Protein AF-A0ABC9B847-F1 (afdb_monomer)

Sequence (356 aa):
MDFSEAVQWWEEWQLRVLVLTSLFIQYFLFLTAALRKHRIPAWFRFLIWLAYIGSDAVAIYALAILYNRQKKQEQVPLLTPSRSTDLQMLWTQILLLHLGGQSGITAYNIEDNELWRRHVLTAVSQWTLDREGLLDSLGWSLGRPFDESVLLWHLATDFCFHSMAMDSPPAAQEAARRSREMSNYMVYLLFVNPEMLMPGARRSLFRAAYNELEGMTPNENKPPLGEKEIAQNIIRMVKDKEGPSVVVQAWEIAQELMNNPVLQGEDKGKMWRVIQGVWVEMLCFSAGRCRGYLHAKSLGKGGEYLSYVWLLLSYMGMETLAEKMQRTELQEGIHEGGIGTRNRWASGATSSDNIV

Mean predicted aligned error: 16.99 Å

Solvent-accessible surface area (backbone atoms only — not comparable to full-atom values): 20413 Å² total; per-residue (Å²): 134,55,74,69,57,54,51,55,53,42,70,71,43,48,62,60,53,35,52,51,50,34,51,48,40,49,51,52,54,52,52,55,54,72,51,63,90,53,93,77,56,71,72,59,52,52,51,52,51,52,42,56,62,46,40,55,55,40,33,53,52,41,50,52,53,50,54,56,51,51,61,62,48,74,78,58,92,66,101,64,90,52,75,66,56,60,53,49,51,50,50,51,54,52,40,53,48,59,77,70,56,65,76,75,56,58,64,60,65,49,63,72,41,54,68,59,42,51,60,55,49,54,61,55,56,37,42,51,34,47,77,64,72,37,35,91,82,49,40,71,57,67,72,45,63,65,65,57,26,53,53,31,52,35,51,14,49,51,52,46,59,58,68,52,64,92,84,55,55,71,70,32,54,52,37,44,51,54,34,51,52,53,37,52,50,54,50,45,24,40,68,78,40,20,60,56,40,27,78,82,46,60,50,63,55,60,52,52,52,47,54,53,52,58,73,62,51,81,68,87,91,54,77,90,70,52,71,54,56,51,50,51,52,45,48,67,70,34,74,88,52,85,63,93,46,64,69,37,48,10,46,52,52,25,50,45,56,75,64,36,66,88,43,64,57,94,52,81,38,46,44,36,53,46,53,35,41,43,49,51,32,50,48,55,47,21,28,48,53,24,50,69,67,56,41,54,55,30,52,78,72,78,52,46,74,54,42,54,51,33,51,51,38,53,73,72,65,47,72,38,62,70,57,48,52,58,51,52,54,54,51,51,54,50,59,67,66,63,78,74,84,84,85,93,82,86,86,88,82,81,88,82,83,88,83,135

Nearest PDB structures (foldseek):
  8s5r-assembly1_B  TM=1.837E-01  e=1.264E+00  Chlamydia
  8s5r-assembly2_A  TM=1.915E-01  e=4.751E+00  Chlamydia

Organism: NCBI:txid240449

Structure (mmCIF, N/CA/C/O backbone):
data_AF-A0ABC9B847-F1
#
_entry.id   AF-A0ABC9B847-F1
#
loop_
_atom_site.group_PDB
_atom_site.id
_atom_site.type_symbol
_atom_site.label_atom_id
_atom_site.label_alt_id
_atom_site.label_comp_id
_atom_site.label_asym_id
_atom_site.label_entity_id
_atom_site.label_seq_id
_atom_site.pdbx_PDB_ins_code
_atom_site.Cartn_x
_atom_site.Cartn_y
_atom_site.Cartn_z
_atom_site.occupancy
_atom_site.B_iso_or_equiv
_atom_site.auth_seq_id
_atom_site.auth_comp_id
_atom_site.auth_asym_id
_atom_site.auth_atom_id
_atom_site.pdbx_PDB_model_num
ATOM 1 N N . MET A 1 1 ? 42.013 -11.256 -42.960 1.00 57.06 1 MET A N 1
ATOM 2 C CA . MET A 1 1 ? 41.526 -10.040 -42.290 1.00 57.06 1 MET A CA 1
ATOM 3 C C . MET A 1 1 ? 42.462 -9.778 -41.148 1.00 57.06 1 MET A C 1
ATOM 5 O O . MET A 1 1 ? 42.579 -10.624 -40.266 1.00 57.06 1 MET A O 1
ATOM 9 N N . ASP A 1 2 ? 43.194 -8.682 -41.251 1.00 80.31 2 ASP A N 1
ATOM 10 C CA . ASP A 1 2 ? 44.093 -8.247 -40.192 1.00 80.31 2 ASP A CA 1
ATOM 11 C C . ASP A 1 2 ? 43.261 -7.678 -39.026 1.00 80.31 2 ASP A C 1
ATOM 13 O O . ASP A 1 2 ? 42.164 -7.155 -39.245 1.00 80.31 2 ASP A O 1
ATOM 17 N N . PHE A 1 3 ? 43.728 -7.784 -37.779 1.00 76.62 3 PHE A N 1
ATOM 18 C CA . PHE A 1 3 ? 42.947 -7.359 -36.597 1.00 76.62 3 PHE A CA 1
ATOM 19 C C . PHE A 1 3 ? 42.545 -5.873 -36.676 1.00 76.62 3 PHE A C 1
ATOM 21 O O . PHE A 1 3 ? 41.451 -5.489 -36.267 1.00 76.62 3 PHE A O 1
ATOM 28 N N . SER A 1 4 ? 43.403 -5.053 -37.288 1.00 79.12 4 SER A N 1
ATOM 29 C CA . SER A 1 4 ? 43.163 -3.628 -37.538 1.00 79.12 4 SER A CA 1
ATOM 30 C C . SER A 1 4 ? 41.979 -3.372 -38.485 1.00 79.12 4 SER A C 1
ATOM 32 O O . SER A 1 4 ? 41.154 -2.497 -38.225 1.00 79.12 4 SER A O 1
ATOM 34 N N . GLU A 1 5 ? 41.835 -4.178 -39.543 1.00 81.88 5 GLU A N 1
ATOM 35 C CA . GLU A 1 5 ? 40.726 -4.056 -40.501 1.00 81.88 5 GLU A CA 1
ATOM 36 C C . GLU A 1 5 ? 39.388 -4.430 -39.853 1.00 81.88 5 GLU A C 1
ATOM 38 O O . GLU A 1 5 ? 38.373 -3.778 -40.093 1.00 81.88 5 GLU A O 1
ATOM 43 N N . ALA A 1 6 ? 39.385 -5.450 -38.988 1.00 80.88 6 ALA A N 1
ATOM 44 C CA . ALA A 1 6 ? 38.188 -5.874 -38.266 1.00 80.88 6 ALA A CA 1
ATOM 45 C C . ALA A 1 6 ? 37.697 -4.804 -37.274 1.00 80.88 6 ALA A C 1
ATOM 47 O O . ALA A 1 6 ? 36.493 -4.575 -37.163 1.00 80.88 6 ALA A O 1
ATOM 48 N N . VAL A 1 7 ? 38.617 -4.120 -36.585 1.00 80.56 7 VAL A N 1
ATOM 49 C CA . VAL A 1 7 ? 38.285 -3.032 -35.648 1.00 80.56 7 VAL A CA 1
ATOM 50 C C . VAL A 1 7 ? 37.736 -1.809 -36.386 1.00 80.56 7 VAL A C 1
ATOM 52 O O . VAL A 1 7 ? 36.732 -1.243 -35.960 1.00 80.56 7 VAL A O 1
ATOM 55 N N . GLN A 1 8 ? 38.337 -1.424 -37.514 1.00 78.25 8 GLN A N 1
ATOM 56 C CA . GLN A 1 8 ? 37.840 -0.309 -38.331 1.00 78.25 8 GLN A CA 1
ATOM 57 C C . GLN A 1 8 ? 36.458 -0.606 -38.919 1.00 78.25 8 GLN A C 1
ATOM 59 O O . GLN A 1 8 ? 35.555 0.227 -38.845 1.00 78.25 8 GLN A O 1
ATOM 64 N N . TRP A 1 9 ? 36.265 -1.824 -39.425 1.00 83.12 9 TRP A N 1
ATOM 65 C CA . TRP A 1 9 ? 34.968 -2.278 -39.914 1.00 83.12 9 TRP A CA 1
ATOM 66 C C . TRP A 1 9 ? 33.901 -2.258 -38.811 1.00 83.12 9 TRP A C 1
ATOM 68 O O . TRP A 1 9 ? 32.781 -1.791 -39.029 1.00 83.12 9 TRP A O 1
ATOM 78 N N . TRP A 1 10 ? 34.251 -2.719 -37.607 1.00 78.81 10 TRP A N 1
ATOM 79 C CA . TRP A 1 10 ? 33.350 -2.689 -36.460 1.00 78.81 10 TRP A CA 1
ATOM 80 C C . TRP A 1 10 ? 32.953 -1.257 -36.086 1.00 78.81 10 TRP A C 1
ATOM 82 O O . TRP A 1 10 ? 31.764 -0.973 -35.959 1.00 78.81 10 TRP A O 1
ATOM 92 N N . GLU A 1 11 ? 33.907 -0.329 -35.999 1.00 76.19 11 GLU A N 1
ATOM 93 C CA . GLU A 1 11 ? 33.641 1.084 -35.693 1.00 76.19 11 GLU A CA 1
ATOM 94 C C . GLU A 1 11 ? 32.684 1.739 -36.704 1.00 76.19 11 GLU A C 1
ATOM 96 O O . GLU A 1 11 ? 31.815 2.532 -36.331 1.00 76.19 11 GLU A O 1
ATOM 101 N N . GLU A 1 12 ? 32.746 1.382 -37.985 1.00 76.75 12 GLU A N 1
ATOM 102 C CA . GLU A 1 12 ? 31.819 1.915 -38.989 1.00 76.75 12 GLU A CA 1
ATOM 103 C C . GLU A 1 12 ? 30.393 1.366 -38.831 1.00 76.75 12 GLU A C 1
ATOM 105 O O . GLU A 1 12 ? 29.410 2.120 -38.900 1.00 76.75 12 GLU A O 1
ATOM 110 N N . TRP A 1 13 ? 30.265 0.062 -38.577 1.00 81.31 13 TRP A N 1
ATOM 111 C CA . TRP A 1 13 ? 28.983 -0.647 -38.608 1.00 81.31 13 TRP A CA 1
ATOM 112 C C . TRP A 1 13 ? 28.272 -0.753 -37.260 1.00 81.31 13 TRP A C 1
ATOM 114 O O . TRP A 1 13 ? 27.048 -0.915 -37.242 1.00 81.31 13 TRP A O 1
ATOM 124 N N . GLN A 1 14 ? 28.984 -0.591 -36.144 1.00 83.19 14 GLN A N 1
ATOM 125 C CA . GLN A 1 14 ? 28.482 -0.799 -34.782 1.00 83.19 14 GLN A CA 1
ATOM 126 C C . GLN A 1 14 ? 27.154 -0.080 -34.514 1.00 83.19 14 GLN A C 1
ATOM 128 O O . GLN A 1 14 ? 26.219 -0.682 -33.989 1.00 83.19 14 GLN A O 1
ATOM 133 N N . LEU A 1 15 ? 27.018 1.185 -34.927 1.00 80.31 15 LEU A N 1
ATOM 134 C CA . LEU A 1 15 ? 25.780 1.944 -34.721 1.00 80.31 15 LEU A CA 1
ATOM 135 C C . LEU A 1 15 ? 24.595 1.345 -35.499 1.00 80.31 15 LEU A C 1
ATOM 137 O O . LEU A 1 15 ? 23.498 1.238 -34.961 1.00 80.31 15 LEU A O 1
ATOM 141 N N . ARG A 1 16 ? 24.802 0.928 -36.754 1.00 84.50 16 ARG A N 1
ATOM 142 C CA . ARG A 1 16 ? 23.734 0.347 -37.589 1.00 84.50 16 ARG A CA 1
ATOM 143 C C . ARG A 1 16 ? 23.294 -1.007 -37.049 1.00 84.50 16 ARG A C 1
ATOM 145 O O . ARG A 1 16 ? 22.099 -1.276 -36.988 1.00 84.50 16 ARG A O 1
ATOM 152 N N . VAL A 1 17 ? 24.257 -1.822 -36.622 1.00 85.50 17 VAL A N 1
ATOM 153 C CA . VAL A 1 17 ? 24.001 -3.122 -35.993 1.00 85.50 17 VAL A CA 1
ATOM 154 C C . VAL A 1 17 ? 23.190 -2.940 -34.712 1.00 85.50 17 VAL A C 1
ATOM 156 O O . VAL A 1 17 ? 22.182 -3.614 -34.540 1.00 85.50 17 VAL A O 1
ATOM 159 N N . LEU A 1 18 ? 23.558 -1.990 -33.849 1.00 84.00 18 LEU A N 1
ATOM 160 C CA . LEU A 1 18 ? 22.826 -1.727 -32.607 1.00 84.00 18 LEU A CA 1
ATOM 161 C C . LEU A 1 18 ? 21.384 -1.276 -32.851 1.00 84.00 18 LEU A C 1
ATOM 163 O O . LEU A 1 18 ? 20.476 -1.754 -32.173 1.00 84.00 18 LEU A O 1
ATOM 167 N N . VAL A 1 19 ? 21.148 -0.402 -33.832 1.00 84.69 19 VAL A N 1
ATOM 168 C CA . VAL A 1 19 ? 19.786 0.062 -34.126 1.00 84.69 19 VAL A CA 1
ATOM 169 C C . VAL A 1 19 ? 18.926 -1.043 -34.745 1.00 84.69 19 VAL A C 1
ATOM 171 O O . VAL A 1 19 ? 17.767 -1.198 -34.364 1.00 84.69 19 VAL A O 1
ATOM 174 N N . LEU A 1 20 ? 19.484 -1.855 -35.647 1.00 87.06 20 LEU A N 1
ATOM 175 C CA . LEU A 1 20 ? 18.774 -3.004 -36.218 1.00 87.06 20 LEU A CA 1
ATOM 176 C C . LEU A 1 20 ? 18.454 -4.062 -35.156 1.00 87.06 20 LEU A C 1
ATOM 178 O O . LEU A 1 20 ? 17.340 -4.581 -35.133 1.00 87.06 20 LEU A O 1
ATOM 182 N N . THR A 1 21 ? 19.390 -4.338 -34.245 1.00 86.06 21 THR A N 1
ATOM 183 C CA . THR A 1 21 ? 19.168 -5.235 -33.103 1.00 86.06 21 THR A CA 1
ATOM 184 C C . THR A 1 21 ? 18.078 -4.695 -32.179 1.00 86.06 21 THR A C 1
ATOM 186 O O . THR A 1 21 ? 17.208 -5.451 -31.758 1.00 86.06 21 THR A O 1
ATOM 189 N N . SER A 1 22 ? 18.066 -3.385 -31.920 1.00 84.69 22 SER A N 1
ATOM 190 C CA . SER A 1 22 ? 17.022 -2.722 -31.129 1.00 84.69 22 SER A CA 1
ATOM 191 C C . SER A 1 22 ? 15.631 -2.892 -31.761 1.00 84.69 22 SER A C 1
ATOM 193 O O . SER A 1 22 ? 14.698 -3.359 -31.106 1.00 84.69 22 SER A O 1
ATOM 195 N N . LEU A 1 23 ? 15.512 -2.632 -33.069 1.00 84.94 23 LEU A N 1
ATOM 196 C CA . LEU A 1 23 ? 14.270 -2.818 -33.830 1.00 84.94 23 LEU A CA 1
ATOM 197 C C . LEU A 1 23 ? 13.813 -4.283 -33.862 1.00 84.94 23 LEU A C 1
ATOM 199 O O . LEU A 1 23 ? 12.621 -4.568 -33.741 1.00 84.94 23 LEU A O 1
ATOM 203 N N . PHE A 1 24 ? 14.751 -5.220 -34.007 1.00 87.19 24 PHE A N 1
ATOM 204 C CA . PHE A 1 24 ? 14.458 -6.650 -33.987 1.00 87.19 24 PHE A CA 1
ATOM 205 C C . PHE A 1 24 ? 13.902 -7.092 -32.632 1.00 87.19 24 PHE A C 1
ATOM 207 O O . PHE A 1 24 ? 12.871 -7.762 -32.584 1.00 87.19 24 PHE A 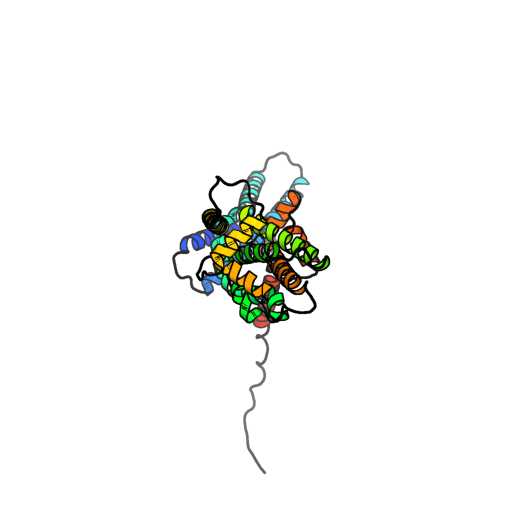O 1
ATOM 214 N N . ILE A 1 25 ? 14.544 -6.672 -31.537 1.00 83.44 25 ILE A N 1
ATOM 215 C CA . ILE A 1 25 ? 14.087 -6.948 -30.172 1.00 83.44 25 ILE A CA 1
ATOM 216 C C . ILE A 1 25 ? 12.665 -6.413 -29.974 1.00 83.44 25 ILE A C 1
ATOM 218 O O . ILE A 1 25 ? 11.807 -7.121 -29.451 1.00 83.44 25 ILE A O 1
ATOM 222 N N . GLN A 1 26 ? 12.374 -5.202 -30.447 1.00 80.19 26 GLN A N 1
ATOM 223 C CA . GLN A 1 26 ? 11.027 -4.646 -30.351 1.00 80.19 26 GLN A CA 1
ATOM 224 C C . GLN A 1 26 ? 9.984 -5.417 -31.145 1.00 80.19 26 GLN A C 1
ATOM 226 O O . GLN A 1 26 ? 8.901 -5.689 -30.631 1.00 80.19 26 GLN A O 1
ATOM 231 N N . TYR A 1 27 ? 10.291 -5.761 -32.393 1.00 82.56 27 TYR A N 1
ATOM 232 C CA . TYR A 1 27 ? 9.376 -6.524 -33.229 1.00 82.56 27 TYR A CA 1
ATOM 233 C C . TYR A 1 27 ? 9.112 -7.912 -32.633 1.00 82.56 27 TYR A C 1
ATOM 235 O O . TYR A 1 27 ? 7.967 -8.359 -32.582 1.00 82.56 27 TYR A O 1
ATOM 243 N N . PHE A 1 28 ? 10.157 -8.557 -32.108 1.00 83.44 28 PHE A N 1
ATOM 244 C CA . PHE A 1 28 ? 10.056 -9.819 -31.384 1.00 83.44 28 PHE A CA 1
ATOM 245 C C . PHE A 1 28 ? 9.138 -9.696 -30.160 1.00 83.44 28 PHE A C 1
ATOM 247 O O . PHE A 1 28 ? 8.213 -10.493 -30.012 1.00 83.44 28 PHE A O 1
ATOM 254 N N . LEU A 1 29 ? 9.327 -8.666 -29.329 1.00 76.88 29 LEU A N 1
ATOM 255 C CA . LEU A 1 29 ? 8.492 -8.406 -28.150 1.00 76.88 29 LEU A CA 1
ATOM 256 C C . LEU A 1 29 ? 7.038 -8.050 -28.514 1.00 76.88 29 LEU A C 1
ATOM 258 O O . LEU A 1 29 ? 6.105 -8.442 -27.815 1.00 76.88 29 LEU A O 1
ATOM 262 N N . PHE A 1 30 ? 6.818 -7.342 -29.622 1.00 77.00 30 PHE A N 1
ATOM 263 C CA . PHE A 1 30 ? 5.478 -7.035 -30.128 1.00 77.00 30 PHE A CA 1
ATOM 264 C C . PHE A 1 30 ? 4.754 -8.296 -30.624 1.00 77.00 30 PHE A C 1
ATOM 266 O O . PHE A 1 30 ? 3.581 -8.514 -30.310 1.00 77.00 30 PHE A O 1
ATOM 273 N N . LEU A 1 31 ? 5.457 -9.160 -31.358 1.00 76.25 31 LEU A N 1
ATOM 274 C CA . LEU A 1 31 ? 4.908 -10.412 -31.870 1.00 76.25 31 LEU A CA 1
ATOM 275 C C . LEU A 1 31 ? 4.580 -11.387 -30.731 1.00 76.25 31 LEU A C 1
ATOM 277 O O . LEU A 1 31 ? 3.511 -11.997 -30.732 1.00 76.25 31 LEU A O 1
ATOM 281 N N . THR A 1 32 ? 5.454 -11.510 -29.728 1.00 71.31 32 THR A N 1
ATOM 282 C CA . THR A 1 32 ? 5.197 -12.370 -28.563 1.00 71.31 32 THR A CA 1
ATOM 283 C C . THR A 1 32 ? 4.034 -11.853 -27.714 1.00 71.31 32 THR A C 1
ATOM 285 O O . THR A 1 32 ? 3.224 -12.656 -27.247 1.00 71.31 32 THR A O 1
ATOM 288 N N . ALA A 1 33 ? 3.861 -10.530 -27.607 1.00 65.50 33 ALA A N 1
ATOM 289 C CA . ALA A 1 33 ? 2.678 -9.928 -26.993 1.00 65.50 33 ALA A CA 1
ATOM 290 C C . ALA A 1 33 ? 1.380 -10.253 -27.764 1.00 65.50 33 ALA A C 1
ATOM 292 O O . ALA A 1 33 ? 0.352 -10.536 -27.144 1.00 65.50 33 ALA A O 1
ATOM 293 N N . ALA A 1 34 ? 1.414 -10.285 -29.102 1.00 67.06 34 ALA A N 1
ATOM 294 C CA . ALA A 1 34 ? 0.266 -10.672 -29.932 1.00 67.06 34 ALA A CA 1
ATOM 295 C C . ALA A 1 34 ? -0.072 -12.177 -29.836 1.00 67.06 34 ALA A C 1
ATOM 297 O O . ALA A 1 34 ? -1.237 -12.567 -29.943 1.00 67.06 34 ALA A O 1
ATOM 298 N N . LEU A 1 35 ? 0.924 -13.029 -29.574 1.00 66.56 35 LEU A N 1
ATOM 299 C CA . LEU A 1 35 ? 0.775 -14.486 -29.445 1.00 66.56 35 LEU A CA 1
ATOM 300 C C . LEU A 1 35 ? 0.325 -14.954 -28.042 1.00 66.56 35 LEU A C 1
ATOM 302 O O . LEU A 1 35 ? 0.164 -16.157 -27.822 1.00 66.56 35 LEU A O 1
ATOM 306 N N . ARG A 1 36 ? 0.025 -14.021 -27.122 1.00 61.72 36 ARG A N 1
ATOM 307 C CA . ARG A 1 36 ? -0.386 -14.236 -25.712 1.00 61.72 36 ARG A CA 1
ATOM 308 C C . ARG A 1 36 ? -1.469 -15.300 -25.481 1.00 61.72 36 ARG A C 1
ATOM 310 O O . ARG A 1 36 ? -1.562 -15.851 -24.391 1.00 61.72 36 ARG A O 1
ATOM 317 N N . LYS A 1 37 ? -2.311 -15.602 -26.473 1.00 54.88 37 LYS A N 1
ATOM 318 C CA . LYS A 1 37 ? -3.425 -16.558 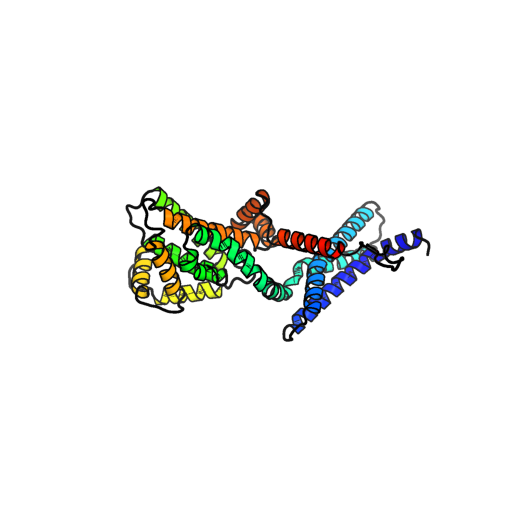-26.330 1.00 54.88 37 LYS A CA 1
ATOM 319 C C . LYS A 1 37 ? -2.988 -18.037 -26.314 1.00 54.88 37 LYS A C 1
ATOM 321 O O . LYS A 1 37 ? -3.836 -18.905 -26.137 1.00 54.88 37 LYS A O 1
ATOM 326 N N . HIS A 1 38 ? -1.698 -18.331 -26.502 1.00 60.12 38 HIS A N 1
ATOM 327 C CA . HIS A 1 38 ? -1.160 -19.694 -26.573 1.00 60.12 38 HIS A CA 1
ATOM 328 C C . HIS A 1 38 ? -0.276 -20.034 -25.363 1.00 60.12 38 HIS A C 1
ATOM 330 O O . HIS A 1 38 ? 0.408 -19.180 -24.806 1.00 60.12 38 HIS A O 1
ATOM 336 N N . ARG A 1 39 ? -0.263 -21.312 -24.960 1.00 56.00 39 ARG A N 1
ATOM 337 C CA . ARG A 1 39 ? 0.631 -21.845 -23.917 1.00 56.00 39 ARG A CA 1
ATOM 338 C C . ARG A 1 39 ? 2.087 -21.788 -24.397 1.00 56.00 39 ARG A C 1
ATOM 340 O O . ARG A 1 39 ? 2.497 -22.586 -25.232 1.00 56.00 39 ARG A O 1
ATOM 347 N N . ILE A 1 40 ? 2.862 -20.863 -23.840 1.00 64.56 40 ILE A N 1
ATOM 348 C CA . ILE A 1 40 ? 4.281 -20.671 -24.164 1.00 64.56 40 ILE A CA 1
ATOM 349 C C . ILE A 1 40 ? 5.159 -21.674 -23.375 1.00 64.56 40 ILE A C 1
ATOM 351 O O . ILE A 1 40 ? 4.935 -21.836 -22.171 1.00 64.56 40 ILE A O 1
ATOM 355 N N . PRO A 1 41 ? 6.153 -22.342 -23.996 1.00 70.06 41 PRO A N 1
ATOM 356 C CA . PRO A 1 41 ? 7.125 -23.194 -23.298 1.00 70.06 41 PRO A CA 1
ATOM 357 C C . PRO A 1 41 ? 8.164 -22.382 -22.497 1.00 70.06 41 PRO A C 1
ATOM 359 O O . PRO A 1 41 ? 8.479 -21.245 -22.837 1.00 70.06 41 PRO A O 1
ATOM 362 N N . ALA A 1 42 ? 8.724 -22.965 -21.430 1.00 59.03 42 ALA A N 1
ATOM 363 C CA . ALA A 1 42 ? 9.583 -22.259 -20.465 1.00 59.03 42 ALA A CA 1
ATOM 364 C C . ALA A 1 42 ? 10.842 -21.611 -21.080 1.00 59.03 42 ALA A C 1
ATOM 366 O O . ALA A 1 42 ? 11.143 -20.458 -20.786 1.00 59.03 42 ALA A O 1
ATOM 367 N N . TRP A 1 43 ? 11.528 -22.293 -22.002 1.00 68.50 43 TRP A N 1
ATOM 368 C CA . TRP A 1 43 ? 12.706 -21.740 -22.690 1.00 68.50 43 TRP A CA 1
ATOM 369 C C . TRP A 1 43 ? 12.371 -20.502 -23.541 1.00 68.50 43 TRP A C 1
ATOM 371 O O . TRP A 1 43 ? 13.181 -19.591 -23.677 1.00 68.50 43 TRP A O 1
ATOM 381 N N . PHE A 1 44 ? 11.153 -20.431 -24.083 1.00 72.31 44 PHE A N 1
ATOM 382 C CA . PHE A 1 44 ? 10.701 -19.284 -24.867 1.00 72.31 44 PHE A CA 1
ATOM 383 C C . PHE A 1 44 ? 10.359 -18.094 -23.967 1.00 72.31 44 PHE A C 1
ATOM 385 O O . PHE A 1 44 ? 10.592 -16.950 -24.350 1.00 72.31 44 PHE A O 1
ATOM 392 N N . ARG A 1 45 ? 9.889 -18.355 -22.736 1.00 64.50 45 ARG A N 1
ATOM 393 C CA . ARG A 1 45 ? 9.735 -17.307 -21.717 1.00 64.50 45 ARG A CA 1
ATOM 394 C C . ARG A 1 45 ? 11.069 -16.653 -21.375 1.00 64.50 45 ARG A C 1
ATOM 396 O O . ARG A 1 45 ? 11.147 -15.431 -21.334 1.00 64.50 45 ARG A O 1
ATOM 403 N N . PHE A 1 46 ? 12.108 -17.466 -21.197 1.00 68.75 46 PHE A N 1
ATOM 404 C CA . PHE A 1 46 ? 13.464 -16.991 -20.929 1.00 68.75 46 PHE A CA 1
ATOM 405 C C . PHE A 1 46 ? 13.999 -16.092 -22.057 1.00 68.75 46 PHE A C 1
ATOM 407 O O . PHE A 1 46 ? 14.570 -15.039 -21.792 1.00 68.75 46 PHE A O 1
ATOM 414 N N . LEU A 1 47 ? 13.740 -16.438 -23.324 1.00 74.50 47 LEU A N 1
ATOM 415 C CA . LEU A 1 47 ? 14.129 -15.596 -24.464 1.00 74.50 47 LEU A CA 1
ATOM 416 C C . LEU A 1 47 ? 13.378 -14.259 -24.518 1.00 74.50 47 LEU A C 1
ATOM 418 O O . LEU A 1 47 ? 13.981 -13.234 -24.829 1.00 74.50 47 LEU A O 1
ATOM 422 N N . ILE A 1 48 ? 12.078 -14.252 -24.205 1.00 71.06 48 ILE A N 1
ATOM 423 C CA . ILE A 1 48 ? 11.285 -13.015 -24.092 1.00 71.06 48 ILE A CA 1
ATOM 424 C C . ILE A 1 48 ? 11.844 -12.127 -22.981 1.00 71.06 48 ILE A C 1
ATOM 426 O O . ILE A 1 48 ? 12.019 -10.927 -23.183 1.00 71.06 48 ILE A O 1
ATOM 430 N N . TRP A 1 49 ? 12.156 -12.721 -21.833 1.00 69.31 49 TRP A N 1
ATOM 431 C CA . TRP A 1 49 ? 12.736 -12.034 -20.687 1.00 69.31 49 TRP A CA 1
ATOM 432 C C . TRP A 1 49 ? 14.105 -11.412 -21.011 1.00 69.31 49 TRP A C 1
ATOM 434 O O . TRP A 1 49 ? 14.313 -10.224 -20.765 1.00 69.31 49 TRP A O 1
ATOM 444 N N . LEU A 1 50 ? 14.997 -12.165 -21.663 1.00 72.50 50 LEU A N 1
ATOM 445 C CA . LEU A 1 50 ? 16.316 -11.680 -22.077 1.00 72.50 50 LEU A CA 1
ATOM 446 C C . LEU A 1 50 ? 16.210 -10.536 -23.097 1.00 72.50 50 LEU A C 1
ATOM 448 O O . LEU A 1 50 ? 16.903 -9.526 -22.983 1.00 72.50 50 LEU A O 1
ATOM 452 N N . ALA A 1 51 ? 15.313 -10.672 -24.077 1.00 77.56 51 ALA A N 1
ATOM 453 C CA . ALA A 1 51 ? 15.051 -9.630 -25.065 1.00 77.56 51 ALA A CA 1
ATOM 454 C C . ALA A 1 51 ? 14.474 -8.362 -24.414 1.00 77.56 51 ALA A C 1
ATOM 456 O O . ALA A 1 51 ? 14.829 -7.254 -24.807 1.00 77.56 51 ALA A O 1
ATOM 457 N N . TYR A 1 52 ? 13.623 -8.516 -23.398 1.00 70.00 52 TYR A N 1
ATOM 458 C CA . TYR A 1 52 ? 13.038 -7.405 -22.653 1.00 70.00 52 TYR A CA 1
ATOM 459 C C . TYR A 1 52 ? 14.080 -6.631 -21.837 1.00 70.00 52 TYR A C 1
ATOM 461 O O . TYR A 1 52 ? 14.124 -5.409 -21.915 1.00 70.00 52 TYR A O 1
ATOM 469 N N . ILE A 1 53 ? 14.953 -7.318 -21.096 1.00 68.31 53 ILE A N 1
ATOM 470 C CA . ILE A 1 53 ? 16.034 -6.656 -20.345 1.00 68.31 53 ILE A CA 1
ATOM 471 C C . ILE A 1 53 ? 17.034 -5.998 -21.300 1.00 68.31 53 ILE A C 1
ATOM 473 O O . ILE A 1 53 ? 17.493 -4.878 -21.069 1.00 68.31 53 ILE A O 1
ATOM 477 N N . GLY A 1 54 ? 17.351 -6.679 -22.402 1.00 71.25 54 GLY A N 1
ATOM 478 C CA . GLY A 1 54 ? 18.284 -6.183 -23.404 1.00 71.25 54 GLY A CA 1
ATOM 479 C C . GLY A 1 54 ? 17.768 -4.988 -24.208 1.00 71.25 54 GLY A C 1
ATOM 480 O O . GLY A 1 54 ? 18.589 -4.242 -24.740 1.00 71.25 54 GLY A O 1
ATOM 481 N N . SER A 1 55 ? 16.449 -4.767 -24.303 1.00 78.19 55 SER A N 1
ATOM 482 C CA . SER A 1 55 ? 15.894 -3.731 -25.188 1.00 78.19 55 SER A CA 1
ATOM 483 C C . SER A 1 55 ? 16.347 -2.330 -24.800 1.00 78.19 55 SER A C 1
ATOM 485 O O . SER A 1 55 ? 16.796 -1.558 -25.650 1.00 78.19 55 SER A O 1
ATOM 487 N N . ASP A 1 56 ? 16.276 -2.020 -23.509 1.00 71.25 56 ASP A N 1
ATOM 488 C CA . ASP A 1 56 ? 16.571 -0.682 -23.005 1.00 71.25 56 ASP A CA 1
ATOM 489 C C . ASP A 1 56 ? 18.082 -0.451 -22.984 1.00 71.25 56 ASP A C 1
ATOM 491 O O . ASP A 1 56 ? 18.557 0.604 -23.404 1.00 71.25 56 ASP A O 1
ATOM 495 N N . ALA A 1 57 ? 18.856 -1.471 -22.599 1.00 75.75 57 ALA A N 1
ATOM 496 C CA . ALA A 1 57 ? 20.314 -1.420 -22.601 1.00 75.75 57 ALA A CA 1
ATOM 497 C C . ALA A 1 57 ? 20.887 -1.190 -24.010 1.00 75.75 57 ALA A C 1
ATOM 499 O O . ALA A 1 57 ? 21.753 -0.332 -24.190 1.00 75.75 57 ALA A O 1
ATOM 500 N N . VAL A 1 58 ? 20.377 -1.900 -25.025 1.00 80.44 58 VAL A N 1
ATOM 501 C CA . VAL A 1 58 ? 20.809 -1.733 -26.423 1.00 80.44 58 VAL A CA 1
ATOM 502 C C . VAL A 1 58 ? 20.437 -0.343 -26.946 1.00 80.44 58 VAL A C 1
ATOM 504 O O . VAL A 1 58 ? 21.262 0.298 -27.601 1.00 80.44 58 VAL A O 1
ATOM 507 N N . ALA A 1 59 ? 19.242 0.163 -26.623 1.00 80.06 59 ALA A N 1
ATOM 508 C CA . ALA A 1 59 ? 18.811 1.495 -27.039 1.00 80.06 59 ALA A CA 1
ATOM 509 C C . ALA A 1 59 ? 19.623 2.621 -26.371 1.00 80.06 59 ALA A C 1
ATOM 511 O O . ALA A 1 59 ? 20.055 3.557 -27.049 1.00 80.06 59 ALA A O 1
ATOM 512 N N . ILE A 1 60 ? 19.892 2.510 -25.065 1.00 78.00 60 ILE A N 1
ATOM 513 C CA . ILE A 1 60 ? 20.717 3.463 -24.304 1.00 78.00 60 ILE A CA 1
ATOM 514 C C . ILE A 1 60 ? 22.158 3.455 -24.817 1.00 78.00 60 ILE A C 1
ATOM 516 O O . ILE A 1 60 ? 22.743 4.516 -25.041 1.00 78.00 60 ILE A O 1
ATOM 520 N N . TYR A 1 61 ? 22.729 2.274 -25.053 1.00 82.75 61 TYR A N 1
ATOM 521 C CA . TYR A 1 61 ? 24.089 2.146 -25.567 1.00 82.75 61 TYR A CA 1
ATOM 522 C C . TYR A 1 61 ? 24.220 2.722 -26.988 1.00 82.75 61 TYR A C 1
ATOM 524 O O . TYR A 1 61 ? 25.173 3.449 -27.281 1.00 82.75 61 TYR A O 1
ATOM 532 N N . ALA A 1 62 ? 23.227 2.485 -27.853 1.00 83.56 62 ALA A N 1
ATOM 533 C CA . ALA A 1 62 ? 23.164 3.084 -29.185 1.00 83.56 62 ALA A CA 1
ATOM 534 C C . ALA A 1 62 ? 23.087 4.621 -29.128 1.00 83.56 62 ALA A C 1
ATOM 536 O O . ALA A 1 62 ? 23.813 5.298 -29.860 1.00 83.56 62 ALA A O 1
ATOM 537 N N . LEU A 1 63 ? 22.269 5.178 -28.226 1.00 82.00 63 LEU A N 1
ATOM 538 C CA . LEU A 1 63 ? 22.183 6.625 -27.992 1.00 82.00 63 LEU A CA 1
ATOM 539 C C . LEU A 1 63 ? 23.498 7.207 -27.463 1.00 82.00 63 LEU A C 1
ATOM 541 O O . LEU A 1 63 ? 23.909 8.277 -27.909 1.00 82.00 63 LEU A O 1
ATOM 545 N N . ALA A 1 64 ? 24.188 6.506 -26.563 1.00 82.19 64 ALA A N 1
ATOM 546 C CA . ALA A 1 64 ? 25.473 6.948 -26.028 1.00 82.19 64 ALA A CA 1
ATOM 547 C C . ALA A 1 64 ? 26.549 7.048 -27.125 1.00 82.19 64 ALA A C 1
ATOM 549 O O . ALA A 1 64 ? 27.290 8.032 -27.188 1.00 82.19 64 ALA A O 1
ATOM 550 N N . ILE A 1 65 ? 26.605 6.071 -28.035 1.00 81.31 65 ILE A N 1
ATOM 551 C CA . ILE A 1 65 ? 27.517 6.098 -29.190 1.00 81.31 65 ILE A CA 1
ATOM 552 C C . ILE A 1 65 ? 27.148 7.228 -30.148 1.00 81.31 65 ILE A C 1
ATOM 554 O O . ILE A 1 65 ? 28.032 7.932 -30.638 1.00 81.31 65 ILE A O 1
ATOM 558 N N . LEU A 1 66 ? 25.855 7.420 -30.406 1.00 81.25 66 LEU A N 1
ATOM 559 C CA . LEU A 1 66 ? 25.361 8.478 -31.278 1.00 81.25 66 LEU A CA 1
ATOM 560 C C . LEU A 1 66 ? 25.717 9.869 -30.740 1.00 81.25 66 LEU A C 1
ATOM 562 O O . LEU A 1 66 ? 26.270 10.685 -31.474 1.00 81.25 66 LEU A O 1
ATOM 566 N N . TYR A 1 67 ? 25.496 10.097 -29.445 1.00 80.31 67 TYR A N 1
ATOM 567 C CA . TYR A 1 67 ? 25.869 11.331 -28.757 1.00 80.31 67 TYR A CA 1
ATOM 568 C C . TYR A 1 67 ? 27.379 11.595 -28.842 1.00 80.31 67 TYR A C 1
ATOM 570 O O . TYR A 1 67 ? 27.815 12.698 -29.172 1.00 80.31 67 TYR A O 1
ATOM 578 N N . ASN A 1 68 ? 28.199 10.562 -28.622 1.00 79.81 68 ASN A N 1
ATOM 579 C CA . ASN A 1 68 ? 29.653 10.689 -28.690 1.00 79.81 68 ASN A CA 1
ATOM 580 C C . ASN A 1 68 ? 30.151 10.975 -30.124 1.00 79.81 68 ASN A C 1
ATOM 582 O O . ASN A 1 68 ? 31.135 11.692 -30.315 1.00 79.81 68 ASN A O 1
ATOM 586 N N . ARG A 1 69 ? 29.453 10.463 -31.149 1.00 74.50 69 ARG A N 1
ATOM 587 C CA . ARG A 1 69 ? 29.731 10.768 -32.565 1.00 74.50 69 ARG A CA 1
ATOM 588 C C . ARG A 1 69 ? 29.327 12.194 -32.941 1.00 74.50 69 ARG A C 1
ATOM 590 O O . ARG A 1 69 ? 30.109 12.865 -33.609 1.00 74.50 69 ARG A O 1
ATOM 597 N N . GLN A 1 70 ? 28.180 12.682 -32.464 1.00 71.12 70 GLN A N 1
ATOM 598 C CA . GLN A 1 70 ? 27.758 14.072 -32.681 1.00 71.12 70 GLN A CA 1
ATOM 599 C C . GLN A 1 70 ? 28.736 15.070 -32.048 1.00 71.12 70 GLN A C 1
ATOM 601 O O . GLN A 1 70 ? 29.163 16.012 -32.713 1.00 71.12 70 GLN A O 1
ATOM 606 N N . LYS A 1 71 ? 29.199 14.803 -30.820 1.00 70.00 71 LYS A N 1
ATOM 607 C CA . LYS A 1 71 ? 30.191 15.644 -30.128 1.00 70.00 71 LYS A CA 1
ATOM 608 C C . LYS A 1 71 ? 31.527 15.750 -30.877 1.00 70.00 71 LYS A C 1
ATOM 610 O O . LYS A 1 71 ? 32.152 16.807 -30.872 1.00 70.00 71 LYS A O 1
ATOM 615 N N . LYS A 1 72 ? 31.977 14.672 -31.533 1.00 66.81 72 LYS A N 1
ATOM 616 C CA . LYS A 1 72 ? 33.183 14.696 -32.384 1.00 66.81 72 LYS A CA 1
ATOM 617 C C . LYS A 1 72 ? 32.977 15.500 -33.674 1.00 66.81 72 LYS A C 1
ATOM 619 O O . LYS A 1 72 ? 33.935 16.068 -34.186 1.00 66.81 72 LYS A O 1
ATOM 624 N N . GLN A 1 73 ? 31.751 15.554 -34.193 1.00 61.22 73 GLN A N 1
ATOM 625 C CA . GLN A 1 73 ? 31.424 16.233 -35.447 1.00 61.22 73 GLN A CA 1
ATOM 626 C C . GLN A 1 73 ? 31.238 17.752 -35.271 1.00 61.22 73 GLN A C 1
ATOM 628 O O . GLN A 1 73 ? 31.600 18.509 -36.166 1.00 61.22 73 GLN A O 1
ATOM 633 N N . GLU A 1 74 ? 30.781 18.215 -34.102 1.00 60.16 74 GLU A N 1
ATOM 634 C CA . GLU A 1 74 ? 30.697 19.651 -33.761 1.00 60.16 74 GLU A CA 1
ATOM 635 C C . GLU A 1 74 ? 32.063 20.367 -33.726 1.00 60.16 74 GLU A C 1
ATOM 637 O O . GLU A 1 74 ? 32.120 21.588 -33.849 1.00 60.16 74 GLU A O 1
ATOM 642 N N . GLN A 1 75 ? 33.176 19.634 -33.605 1.00 57.22 75 GLN A N 1
ATOM 643 C CA . GLN A 1 75 ? 34.529 20.210 -33.585 1.00 57.22 75 GLN A CA 1
ATOM 644 C C . GLN A 1 75 ? 35.106 20.510 -34.983 1.00 57.22 75 GLN A C 1
ATOM 646 O O . GLN A 1 75 ? 36.161 21.136 -35.072 1.00 57.22 75 GLN A O 1
ATOM 651 N N . VAL A 1 76 ? 34.430 20.119 -36.075 1.00 59.47 76 VAL A N 1
ATOM 652 C CA . VAL A 1 76 ? 34.881 20.365 -37.459 1.00 59.47 76 VAL A CA 1
ATOM 653 C C . VAL A 1 76 ? 33.784 21.094 -38.251 1.00 59.47 76 VAL A C 1
ATOM 655 O O . VAL A 1 76 ? 32.851 20.454 -38.737 1.00 59.47 76 VAL A O 1
ATOM 658 N N . PRO A 1 77 ? 33.862 22.428 -38.422 1.00 55.03 77 PRO A N 1
ATOM 659 C CA . PRO A 1 77 ? 32.863 23.166 -39.181 1.00 55.03 77 PRO A CA 1
ATOM 660 C C . PRO A 1 77 ? 33.195 23.118 -40.677 1.00 55.03 77 PRO A C 1
ATOM 662 O O . PRO A 1 77 ? 34.086 23.824 -41.144 1.00 55.03 77 PRO A O 1
ATOM 665 N N . LEU A 1 78 ? 32.458 22.321 -41.455 1.00 46.44 78 LEU A N 1
ATOM 666 C CA . LEU A 1 78 ? 32.426 22.469 -42.911 1.00 46.44 78 LEU A CA 1
ATOM 667 C C . LEU A 1 78 ? 30.989 22.565 -43.419 1.00 46.44 78 LEU A C 1
ATOM 669 O O . LEU A 1 78 ? 30.116 21.769 -43.080 1.00 46.44 78 LEU A O 1
ATOM 673 N N . LEU A 1 79 ? 30.775 23.594 -44.238 1.00 51.06 79 LEU A N 1
ATOM 674 C CA . LEU A 1 79 ? 29.513 23.985 -44.846 1.00 51.06 79 LEU A CA 1
ATOM 675 C C . LEU A 1 79 ? 29.034 22.919 -45.841 1.00 51.06 79 LEU A C 1
ATOM 677 O O . LEU A 1 79 ? 29.317 23.020 -47.023 1.00 51.06 79 LEU A O 1
ATOM 681 N N . THR A 1 80 ? 28.324 21.895 -45.377 1.00 50.59 80 THR A N 1
ATOM 682 C CA . THR A 1 80 ? 27.267 21.192 -46.129 1.00 50.59 80 THR A CA 1
ATOM 683 C C . THR A 1 80 ? 26.456 20.329 -45.153 1.00 50.59 80 THR A C 1
ATOM 685 O O . THR A 1 80 ? 27.047 19.620 -44.337 1.00 50.59 80 THR A O 1
ATOM 688 N N . PRO A 1 81 ? 25.110 20.345 -45.201 1.00 52.66 81 PRO A N 1
ATOM 689 C CA . PRO A 1 81 ? 24.313 19.386 -44.449 1.00 52.66 81 PRO A CA 1
ATOM 690 C C . PRO A 1 81 ? 24.537 18.004 -45.072 1.00 52.66 81 PRO A C 1
ATOM 692 O O . PRO A 1 81 ? 24.033 17.685 -46.148 1.00 52.66 81 PRO A O 1
ATOM 695 N N . SER A 1 82 ? 25.379 17.198 -44.429 1.00 57.19 82 SER A N 1
ATOM 696 C CA . SER A 1 82 ? 25.626 15.825 -44.853 1.00 57.19 82 SER A CA 1
ATOM 697 C C . SER A 1 82 ? 24.368 14.987 -44.626 1.00 57.19 82 SER A C 1
ATOM 699 O O . SER A 1 82 ? 23.834 14.940 -43.519 1.00 57.19 82 SER A O 1
ATOM 701 N N . ARG A 1 83 ? 23.960 14.228 -45.647 1.00 55.53 83 ARG A N 1
ATOM 702 C CA . ARG A 1 83 ? 22.905 13.195 -45.602 1.00 55.53 83 ARG A CA 1
ATOM 703 C C . ARG A 1 83 ? 23.066 12.202 -44.433 1.00 55.53 83 ARG A C 1
ATOM 705 O O . ARG A 1 83 ? 22.110 11.539 -44.042 1.00 55.53 83 ARG A O 1
ATOM 712 N N . SER A 1 84 ? 24.273 12.082 -43.868 1.00 61.16 84 SER A N 1
ATOM 713 C CA . SER A 1 84 ? 24.548 11.276 -42.673 1.00 61.16 84 SER A CA 1
ATOM 714 C C . SER A 1 84 ? 23.902 11.827 -41.399 1.00 61.16 84 SER A C 1
ATOM 716 O O . SER A 1 84 ? 23.559 11.043 -40.518 1.00 61.16 84 SER A O 1
ATOM 718 N N . THR A 1 85 ? 23.742 13.146 -41.288 1.00 63.66 85 THR A N 1
ATOM 719 C CA . THR A 1 85 ? 23.206 13.814 -40.095 1.00 63.66 85 THR A CA 1
ATOM 720 C C . THR A 1 85 ? 21.690 13.624 -39.996 1.00 63.66 85 THR A C 1
ATOM 722 O O . THR A 1 85 ? 21.187 13.317 -38.919 1.00 63.66 85 THR A O 1
ATOM 725 N N . ASP A 1 86 ? 20.977 13.668 -41.126 1.00 67.19 86 ASP A N 1
ATOM 726 C CA . ASP A 1 86 ? 19.530 13.400 -41.184 1.00 67.19 86 ASP A CA 1
ATOM 727 C C . ASP A 1 86 ? 19.203 11.954 -40.778 1.00 67.19 86 ASP A C 1
ATOM 729 O O . ASP A 1 86 ? 18.287 11.700 -39.997 1.00 67.19 86 ASP A O 1
ATOM 733 N N . LEU A 1 87 ? 20.007 10.993 -41.252 1.00 70.50 87 LEU A N 1
ATOM 734 C CA . LEU A 1 87 ? 19.915 9.587 -40.846 1.00 70.50 87 LEU A CA 1
ATOM 735 C C . LEU A 1 87 ? 20.145 9.419 -39.340 1.00 70.50 87 LEU A C 1
ATOM 737 O O . LEU A 1 87 ? 19.412 8.681 -38.693 1.00 70.50 87 LEU A O 1
ATOM 741 N N . GLN A 1 88 ? 21.131 10.113 -38.770 1.00 75.56 88 GLN A N 1
ATOM 742 C CA . GLN A 1 88 ? 21.398 10.078 -37.331 1.00 75.56 88 GLN A CA 1
ATOM 743 C C . GLN A 1 88 ? 20.232 10.635 -36.509 1.00 75.56 88 GLN A C 1
ATOM 745 O O . GLN A 1 88 ? 19.850 9.998 -35.535 1.00 75.56 88 GLN A O 1
ATOM 750 N N . MET A 1 89 ? 19.623 11.752 -36.922 1.00 75.25 89 MET A N 1
ATOM 751 C CA . MET A 1 89 ? 18.437 12.304 -36.252 1.00 75.25 89 MET A CA 1
ATOM 752 C C . MET A 1 89 ? 17.247 11.336 -36.297 1.00 75.25 89 MET A C 1
ATOM 754 O O . MET A 1 89 ? 16.555 11.163 -35.296 1.00 75.25 89 MET A O 1
ATOM 758 N N . LEU A 1 90 ? 17.038 10.650 -37.426 1.00 79.81 90 LEU A N 1
ATOM 759 C CA . LEU A 1 90 ? 16.015 9.605 -37.535 1.00 79.81 90 LEU A CA 1
ATOM 760 C C . LEU A 1 90 ? 16.287 8.441 -36.575 1.00 79.81 90 LEU A C 1
ATOM 762 O O . LEU A 1 90 ? 15.369 7.984 -35.896 1.00 79.81 90 LEU A O 1
ATOM 766 N N . TRP A 1 91 ? 17.541 7.995 -36.462 1.00 81.62 91 TRP A N 1
ATOM 767 C CA . TRP A 1 91 ? 17.915 6.961 -35.498 1.00 81.62 91 TRP A CA 1
ATOM 768 C C . TRP A 1 91 ? 17.716 7.418 -34.050 1.00 81.62 91 TRP A C 1
ATOM 770 O O . TRP A 1 91 ? 17.193 6.639 -33.258 1.00 81.62 91 TRP A O 1
ATOM 780 N N . THR A 1 92 ? 18.039 8.670 -33.706 1.00 79.56 92 THR A N 1
ATOM 781 C CA . THR A 1 92 ? 17.757 9.236 -32.374 1.00 79.56 92 THR A CA 1
ATOM 782 C C . THR A 1 92 ? 16.269 9.168 -32.051 1.00 79.56 92 THR A C 1
ATOM 784 O O . THR A 1 92 ? 15.897 8.673 -30.991 1.00 79.56 92 THR A O 1
ATOM 787 N N . GLN A 1 93 ? 15.409 9.618 -32.970 1.00 77.94 93 GLN A N 1
ATOM 788 C CA . GLN A 1 93 ? 13.959 9.632 -32.771 1.00 77.94 93 GLN A CA 1
ATOM 789 C C . GLN A 1 93 ? 13.398 8.216 -32.620 1.00 77.94 93 GLN A C 1
ATOM 791 O O . GLN A 1 93 ? 12.557 7.981 -31.754 1.00 77.94 93 GLN A O 1
ATOM 796 N N . ILE A 1 94 ? 13.889 7.265 -33.421 1.00 78.38 94 ILE A N 1
ATOM 797 C CA . ILE A 1 94 ? 13.516 5.851 -33.323 1.00 78.38 94 ILE A CA 1
ATOM 798 C C . ILE A 1 94 ? 13.934 5.298 -31.955 1.00 78.38 94 ILE A C 1
ATOM 800 O O . ILE A 1 94 ? 13.087 4.772 -31.240 1.00 78.38 94 ILE A O 1
ATOM 804 N N . LEU A 1 95 ? 15.191 5.475 -31.540 1.00 78.44 95 LEU A N 1
ATOM 805 C CA . LEU A 1 95 ? 15.702 4.992 -30.251 1.00 78.44 95 LEU A CA 1
ATOM 806 C C . LEU A 1 95 ? 14.998 5.645 -29.047 1.00 78.44 95 LEU A C 1
ATOM 808 O O . LEU A 1 95 ? 14.711 4.972 -28.060 1.00 78.44 95 LEU A O 1
ATOM 812 N N . LEU A 1 96 ? 14.652 6.932 -29.128 1.00 74.19 96 LEU A N 1
ATOM 813 C CA . LEU A 1 96 ? 13.864 7.625 -28.102 1.00 74.19 96 LEU A CA 1
ATOM 814 C C . LEU A 1 96 ? 12.429 7.097 -28.025 1.00 74.19 96 LEU A C 1
ATOM 816 O O . LEU A 1 96 ? 11.897 6.908 -26.932 1.00 74.19 96 LEU A O 1
ATOM 820 N N . LEU A 1 97 ? 11.814 6.803 -29.173 1.00 73.12 97 LEU A N 1
ATOM 821 C CA . LEU A 1 97 ? 10.513 6.141 -29.216 1.00 73.12 97 LEU A CA 1
ATOM 822 C C . LEU A 1 97 ? 10.591 4.731 -28.608 1.00 73.12 97 LEU A C 1
ATOM 824 O O . LEU A 1 97 ? 9.639 4.300 -27.959 1.00 73.12 97 LEU A O 1
ATOM 828 N N . HIS A 1 98 ? 11.730 4.038 -28.748 1.00 68.81 98 HIS A N 1
ATOM 829 C CA . HIS A 1 98 ? 11.946 2.731 -28.125 1.00 68.81 98 HIS A CA 1
ATOM 830 C C . HIS A 1 98 ? 11.947 2.806 -26.596 1.00 68.81 98 HIS A C 1
ATOM 832 O O . HIS A 1 98 ? 11.264 2.013 -25.952 1.00 68.81 98 HIS A O 1
ATOM 838 N N . LEU A 1 99 ? 12.633 3.804 -26.039 1.00 65.50 99 LEU A N 1
ATOM 839 C CA . LEU A 1 99 ? 12.676 4.085 -24.600 1.00 65.50 99 LEU A CA 1
ATOM 840 C C . LEU A 1 99 ? 11.325 4.543 -24.021 1.00 65.50 99 LEU A C 1
ATOM 842 O O . LEU A 1 99 ? 11.079 4.384 -22.828 1.00 65.50 99 LEU A O 1
ATOM 846 N N . GLY A 1 100 ? 10.439 5.108 -24.849 1.00 61.19 100 GLY A N 1
ATOM 847 C CA . GLY A 1 100 ? 9.118 5.590 -24.429 1.00 61.19 100 GLY A CA 1
ATOM 848 C C . GLY A 1 100 ? 7.938 4.636 -24.681 1.00 61.19 100 GLY A C 1
ATOM 849 O O . GLY A 1 100 ? 6.844 4.904 -24.188 1.00 61.19 100 GLY A O 1
ATOM 850 N N . GLY A 1 101 ? 8.118 3.556 -25.456 1.00 58.34 101 GLY A N 1
ATOM 851 C CA . GLY A 1 101 ? 7.021 2.853 -26.146 1.00 58.34 101 GLY A CA 1
ATOM 852 C C . GLY A 1 101 ? 6.567 1.486 -25.606 1.00 58.34 101 GLY A C 1
ATOM 853 O O . GLY A 1 101 ? 5.678 0.875 -26.197 1.00 58.34 101 GLY A O 1
ATOM 854 N N . GLN A 1 102 ? 7.118 0.963 -24.506 1.00 54.72 102 GLN A N 1
ATOM 855 C CA . GLN A 1 102 ? 6.845 -0.414 -24.032 1.00 54.72 102 GLN A CA 1
ATOM 856 C C . GLN A 1 102 ? 5.470 -0.646 -23.348 1.00 54.72 102 GLN A C 1
ATOM 858 O O . GLN A 1 102 ? 5.315 -1.521 -22.490 1.00 54.72 102 GLN A O 1
ATOM 863 N N . SER A 1 103 ? 4.418 0.091 -23.708 1.00 48.66 103 SER A N 1
ATOM 864 C CA . SER A 1 103 ? 3.100 -0.020 -23.055 1.00 48.66 103 SER A CA 1
ATOM 865 C C . SER A 1 103 ? 2.457 -1.415 -23.195 1.00 48.66 103 SER A C 1
ATOM 867 O O . SER A 1 103 ? 1.712 -1.832 -22.309 1.00 48.66 103 SER A O 1
ATOM 869 N N . GLY A 1 104 ? 2.784 -2.168 -24.255 1.00 48.53 104 GLY A N 1
ATOM 870 C CA . GLY A 1 104 ? 2.214 -3.497 -24.541 1.00 48.53 104 GLY A CA 1
ATOM 871 C C . GLY A 1 104 ? 2.806 -4.678 -23.753 1.00 48.53 104 GLY A C 1
ATOM 872 O O . GLY A 1 104 ? 2.164 -5.720 -23.656 1.00 48.53 104 GLY A O 1
ATOM 873 N N . ILE A 1 105 ? 3.995 -4.531 -23.155 1.00 50.44 105 ILE A N 1
ATOM 874 C CA . ILE A 1 105 ? 4.725 -5.627 -22.470 1.00 50.44 105 ILE A CA 1
ATOM 875 C C . ILE A 1 105 ? 4.418 -5.668 -20.960 1.00 50.44 105 ILE A C 1
ATOM 877 O O . ILE A 1 105 ? 4.787 -6.596 -20.238 1.00 50.44 105 ILE A O 1
ATOM 881 N N . THR A 1 106 ? 3.645 -4.697 -20.473 1.00 47.94 106 THR A N 1
ATOM 882 C CA . THR A 1 106 ? 3.165 -4.626 -19.085 1.00 47.94 106 THR A CA 1
ATOM 883 C C . THR A 1 106 ? 2.450 -5.897 -18.612 1.00 47.94 106 THR A C 1
ATOM 885 O O . THR A 1 106 ? 2.526 -6.202 -17.428 1.00 47.94 106 THR A O 1
ATOM 888 N N . ALA A 1 107 ? 1.837 -6.677 -19.511 1.00 40.44 107 ALA A N 1
ATOM 889 C CA . ALA A 1 107 ? 1.145 -7.924 -19.176 1.00 40.44 107 ALA A CA 1
ATOM 890 C C . ALA A 1 107 ? 2.077 -9.107 -18.845 1.00 40.44 107 ALA A C 1
ATOM 892 O O . ALA A 1 107 ? 1.720 -9.942 -18.020 1.00 40.44 107 ALA A O 1
ATOM 893 N N . TYR A 1 108 ? 3.274 -9.177 -19.434 1.00 39.84 108 TYR A N 1
ATOM 894 C CA . TYR A 1 108 ? 4.209 -10.286 -19.189 1.00 39.84 108 TYR A CA 1
ATOM 895 C C . TYR A 1 108 ? 4.902 -10.146 -17.820 1.00 39.84 108 TYR A C 1
ATOM 897 O O . TYR A 1 108 ? 5.076 -11.108 -17.078 1.00 39.84 108 TYR A O 1
ATOM 905 N N . ASN A 1 109 ? 5.162 -8.897 -17.421 1.00 45.28 109 ASN A N 1
ATOM 906 C CA . ASN A 1 109 ? 5.626 -8.503 -16.086 1.00 45.28 109 ASN A CA 1
ATOM 907 C C . ASN A 1 109 ? 4.512 -8.573 -15.011 1.00 45.28 109 ASN A C 1
ATOM 909 O O . ASN A 1 109 ? 4.740 -8.248 -13.847 1.00 45.28 109 ASN A O 1
ATOM 913 N N . ILE A 1 110 ? 3.279 -8.944 -15.369 1.00 46.09 110 ILE A N 1
ATOM 914 C CA . ILE A 1 110 ? 2.238 -9.268 -14.384 1.00 46.09 110 ILE A CA 1
ATOM 915 C C . ILE A 1 110 ? 2.348 -10.749 -14.007 1.00 46.09 110 ILE A C 1
ATOM 917 O O . ILE A 1 110 ? 2.396 -11.050 -12.820 1.00 46.09 110 ILE A O 1
ATOM 921 N N . GLU A 1 111 ? 2.506 -11.642 -14.988 1.00 39.47 111 GLU A N 1
ATOM 922 C CA . GLU A 1 111 ? 2.441 -13.099 -14.796 1.00 39.47 111 GLU A CA 1
ATOM 923 C C . GLU A 1 111 ? 3.719 -13.696 -14.167 1.00 39.47 111 GLU A C 1
ATOM 925 O O . GLU A 1 111 ? 3.625 -14.423 -13.180 1.00 39.47 111 GLU A O 1
ATOM 930 N N . ASP A 1 112 ? 4.919 -13.305 -14.621 1.00 39.81 112 ASP A N 1
ATOM 931 C CA . ASP A 1 112 ? 6.190 -13.760 -14.006 1.00 39.81 112 ASP A CA 1
ATOM 932 C C . ASP A 1 112 ? 6.441 -13.122 -12.633 1.00 39.81 112 ASP A C 1
ATOM 934 O O . ASP A 1 112 ? 7.195 -13.623 -11.801 1.00 39.81 112 ASP A O 1
ATOM 938 N N . ASN A 1 113 ? 5.778 -12.003 -12.369 1.00 44.31 113 ASN A N 1
ATOM 939 C CA . ASN A 1 113 ? 5.923 -11.271 -11.128 1.00 44.31 113 ASN A CA 1
ATOM 940 C C . ASN A 1 113 ? 5.026 -11.897 -10.048 1.00 44.31 113 ASN A C 1
ATOM 942 O O . ASN A 1 113 ? 5.386 -11.851 -8.889 1.00 44.31 113 ASN A O 1
ATOM 946 N N . GLU A 1 114 ? 3.926 -12.582 -10.372 1.00 42.38 114 GLU A N 1
ATOM 947 C CA . GLU A 1 114 ? 3.048 -13.204 -9.366 1.00 42.38 114 GLU A CA 1
ATOM 948 C C . GLU A 1 114 ? 3.687 -14.329 -8.528 1.00 42.38 114 GLU A C 1
ATOM 950 O O . GLU A 1 114 ? 3.337 -14.471 -7.356 1.00 42.38 114 GLU A O 1
ATOM 955 N N . LEU A 1 115 ? 4.622 -15.116 -9.070 1.00 38.06 115 LEU A N 1
ATOM 956 C CA . LEU A 1 115 ? 5.122 -16.335 -8.407 1.00 38.06 115 LEU A CA 1
ATOM 957 C C . LEU A 1 115 ? 6.183 -16.075 -7.326 1.00 38.06 115 LEU A C 1
ATOM 959 O O . LEU A 1 115 ? 6.107 -16.630 -6.227 1.00 38.06 115 LEU A O 1
ATOM 963 N N . TRP A 1 116 ? 7.152 -15.202 -7.591 1.00 39.94 116 TRP A N 1
ATOM 964 C CA . TRP A 1 116 ? 8.163 -14.825 -6.599 1.00 39.94 116 TRP A CA 1
ATOM 965 C C . TRP A 1 116 ? 7.745 -13.591 -5.781 1.00 39.94 116 TRP A C 1
ATOM 967 O O . TRP A 1 116 ? 8.190 -13.462 -4.637 1.00 39.94 116 TRP A O 1
ATOM 977 N N . ARG A 1 117 ? 6.812 -12.750 -6.294 1.00 47.06 117 ARG A N 1
ATOM 978 C CA . ARG A 1 117 ? 6.118 -11.738 -5.474 1.00 47.06 117 ARG A CA 1
ATOM 979 C C . ARG A 1 117 ? 5.501 -12.409 -4.273 1.00 47.06 117 ARG A C 1
ATOM 981 O O . ARG A 1 117 ? 5.780 -11.932 -3.197 1.00 47.06 117 ARG A O 1
ATOM 988 N N . ARG A 1 118 ? 4.745 -13.506 -4.408 1.00 46.28 118 ARG A N 1
ATOM 989 C CA . ARG A 1 118 ? 4.115 -14.176 -3.252 1.00 46.28 118 ARG A CA 1
ATOM 990 C C . ARG A 1 118 ? 5.122 -14.485 -2.137 1.00 46.28 118 ARG A C 1
ATOM 992 O O . ARG A 1 118 ? 4.848 -14.166 -0.995 1.00 46.28 118 ARG A O 1
ATOM 999 N N . HIS A 1 119 ? 6.320 -14.970 -2.458 1.00 44.59 119 HIS A N 1
ATOM 1000 C CA . HIS A 1 119 ? 7.316 -15.349 -1.449 1.00 44.59 119 HIS A CA 1
ATOM 1001 C C . HIS A 1 119 ? 7.979 -14.153 -0.734 1.00 44.59 119 HIS A C 1
ATOM 1003 O O . HIS A 1 119 ? 8.150 -14.190 0.482 1.00 44.59 119 HIS A O 1
ATOM 1009 N N . VAL A 1 120 ? 8.309 -13.065 -1.443 1.00 47.62 120 VAL A N 1
ATOM 1010 C CA . VAL A 1 120 ? 8.871 -11.842 -0.820 1.00 47.62 120 VAL A CA 1
ATOM 1011 C C . VAL A 1 120 ? 7.776 -10.974 -0.173 1.00 47.62 120 VAL A C 1
ATOM 1013 O O . VAL A 1 120 ? 8.005 -10.355 0.865 1.00 47.62 120 VAL A O 1
ATOM 1016 N N . LEU A 1 121 ? 6.574 -10.960 -0.761 1.00 48.59 121 LEU A N 1
ATOM 1017 C CA . LEU A 1 121 ? 5.363 -10.276 -0.288 1.00 48.59 121 LEU A CA 1
ATOM 1018 C C . LEU A 1 121 ? 4.903 -10.854 1.050 1.00 48.59 121 LEU A C 1
ATOM 1020 O O . LEU A 1 121 ? 4.689 -10.087 1.981 1.00 48.59 121 LEU A O 1
ATOM 1024 N N . THR A 1 122 ? 4.825 -12.181 1.174 1.00 50.47 122 THR A N 1
ATOM 1025 C CA . THR A 1 122 ? 4.531 -12.869 2.438 1.00 50.47 122 THR A CA 1
ATOM 1026 C C . THR A 1 122 ? 5.592 -12.538 3.491 1.00 50.47 122 THR A C 1
ATOM 1028 O O . THR A 1 122 ? 5.238 -12.164 4.598 1.00 50.47 122 THR A O 1
ATOM 1031 N N . ALA A 1 123 ? 6.884 -12.548 3.146 1.00 49.97 123 ALA A N 1
ATOM 1032 C CA . ALA A 1 123 ? 7.949 -12.334 4.130 1.00 49.97 123 ALA A CA 1
ATOM 1033 C C . ALA A 1 123 ? 8.039 -10.898 4.696 1.00 49.97 123 ALA A C 1
ATOM 1035 O O . ALA A 1 123 ? 8.381 -10.739 5.864 1.00 49.97 123 ALA A O 1
ATOM 1036 N N . VAL A 1 124 ? 7.767 -9.853 3.899 1.00 54.81 124 VAL A N 1
ATOM 1037 C CA . VAL A 1 124 ? 7.921 -8.448 4.347 1.00 54.81 124 VAL A CA 1
ATOM 1038 C C . VAL A 1 124 ? 6.614 -7.829 4.835 1.00 54.81 124 VAL A C 1
ATOM 1040 O O . VAL A 1 124 ? 6.657 -7.052 5.777 1.00 54.81 124 VAL A O 1
ATOM 1043 N N . SER A 1 125 ? 5.467 -8.156 4.227 1.00 57.97 125 SER A N 1
ATOM 1044 C CA . SER A 1 125 ? 4.176 -7.583 4.653 1.00 57.97 125 SER A CA 1
ATOM 1045 C C . SER A 1 125 ? 3.587 -8.256 5.888 1.00 57.97 125 SER A C 1
ATOM 1047 O O . SER A 1 125 ? 2.678 -7.718 6.499 1.00 57.97 125 SER A O 1
ATOM 1049 N N . GLN A 1 126 ? 4.064 -9.446 6.253 1.00 72.00 126 GLN A N 1
ATOM 1050 C CA . GLN A 1 126 ? 3.551 -10.172 7.410 1.00 72.00 126 GLN A CA 1
ATOM 1051 C C . GLN A 1 126 ? 4.494 -10.111 8.607 1.00 72.00 126 GLN A C 1
ATOM 1053 O O . GLN A 1 126 ? 4.167 -10.678 9.643 1.00 72.00 126 GLN A O 1
ATOM 1058 N N . TRP A 1 127 ? 5.633 -9.420 8.501 1.00 80.50 127 TRP A N 1
ATOM 1059 C CA . TRP A 1 127 ? 6.633 -9.399 9.567 1.00 80.50 127 TRP A CA 1
ATOM 1060 C C . TRP A 1 127 ? 6.075 -8.796 10.854 1.00 80.50 127 TRP A C 1
ATOM 1062 O O . TRP A 1 127 ? 6.235 -9.377 11.926 1.00 80.50 127 TRP A O 1
ATOM 1072 N N . THR A 1 128 ? 5.361 -7.672 10.759 1.00 86.44 128 THR A N 1
ATOM 1073 C CA . THR A 1 128 ? 4.709 -7.064 11.923 1.00 86.44 128 THR A CA 1
ATOM 1074 C C . THR A 1 128 ? 3.671 -8.004 12.537 1.00 86.44 128 THR A C 1
ATOM 1076 O O . THR A 1 128 ? 3.604 -8.109 13.759 1.00 86.44 128 THR A O 1
ATOM 1079 N N . LEU A 1 129 ? 2.880 -8.711 11.722 1.00 88.56 129 LEU A N 1
ATOM 1080 C CA . LEU A 1 129 ? 1.885 -9.658 12.235 1.00 88.56 129 LEU A CA 1
ATOM 1081 C C . LEU A 1 129 ? 2.538 -10.886 12.880 1.00 88.56 129 LEU A C 1
ATOM 1083 O O . LEU A 1 129 ? 2.117 -11.292 13.957 1.00 88.56 129 LEU A O 1
ATOM 1087 N N . ASP A 1 130 ? 3.570 -11.448 12.256 1.00 87.00 130 ASP A N 1
ATOM 1088 C CA . ASP A 1 130 ? 4.322 -12.610 12.737 1.00 87.00 130 ASP A CA 1
ATOM 1089 C C . ASP A 1 130 ? 5.026 -12.315 14.063 1.00 87.00 130 ASP A C 1
ATOM 1091 O O . 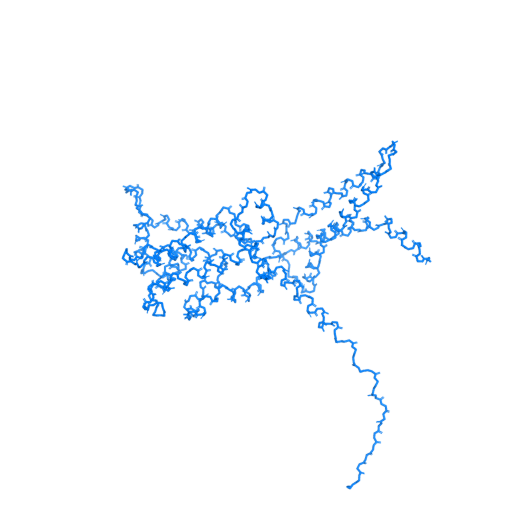ASP A 1 130 ? 4.837 -13.022 15.052 1.00 87.00 130 ASP A O 1
ATOM 1095 N N . ARG A 1 131 ? 5.738 -11.184 14.132 1.00 86.44 131 ARG A N 1
ATOM 1096 C CA . ARG A 1 131 ? 6.424 -10.726 15.348 1.00 86.44 131 ARG A CA 1
ATOM 1097 C C . ARG A 1 131 ? 5.474 -10.584 16.537 1.00 86.44 131 ARG A C 1
ATOM 1099 O O . ARG A 1 131 ? 5.881 -10.793 17.676 1.00 86.44 131 ARG A O 1
ATOM 1106 N N . GLU A 1 132 ? 4.231 -10.192 16.278 1.00 89.00 132 GLU A N 1
ATOM 1107 C CA . GLU A 1 132 ? 3.211 -9.977 17.305 1.00 89.00 132 GLU A CA 1
ATOM 1108 C C . GLU A 1 132 ? 2.297 -11.199 17.504 1.00 89.00 132 GLU A C 1
ATOM 1110 O O . GLU A 1 132 ? 1.373 -11.121 18.307 1.00 89.00 132 GLU A O 1
ATOM 1115 N N . GLY A 1 133 ? 2.537 -12.323 16.814 1.00 88.44 133 GLY A N 1
ATOM 1116 C CA . GLY A 1 133 ? 1.748 -13.555 16.951 1.00 88.44 133 GLY A CA 1
ATOM 1117 C C . GLY A 1 133 ? 0.330 -13.479 16.368 1.00 88.44 133 GLY A C 1
ATOM 1118 O O . GLY A 1 133 ? -0.553 -14.215 16.795 1.00 88.44 133 GLY A O 1
ATOM 1119 N N . LEU A 1 134 ? 0.097 -12.575 15.415 1.00 88.81 134 LEU A N 1
ATOM 1120 C CA . LEU A 1 134 ? -1.195 -12.331 14.755 1.00 88.81 134 LEU A CA 1
ATOM 1121 C C . LEU A 1 134 ? -1.266 -12.924 13.345 1.00 88.81 134 LEU A C 1
ATOM 1123 O O . LEU A 1 134 ? -2.255 -12.732 12.636 1.00 88.81 134 LEU A O 1
ATOM 1127 N N . LEU A 1 135 ? -0.213 -13.613 12.904 1.00 87.00 135 LEU A N 1
ATOM 1128 C CA . LEU A 1 135 ? -0.137 -14.147 11.550 1.00 87.00 135 LEU A CA 1
ATOM 1129 C C . LEU A 1 135 ? -1.261 -15.146 11.256 1.00 87.00 135 LEU A C 1
ATOM 1131 O O . LEU A 1 135 ? -1.877 -15.072 10.194 1.00 87.00 135 LEU A O 1
ATOM 1135 N N . ASP A 1 136 ? -1.570 -16.025 12.207 1.00 87.38 136 ASP A N 1
ATOM 1136 C CA . ASP A 1 136 ? -2.602 -17.048 12.032 1.00 87.38 136 ASP A CA 1
ATOM 1137 C C . ASP A 1 136 ? -4.013 -16.450 11.913 1.00 87.38 136 ASP A C 1
ATOM 1139 O O . ASP A 1 136 ? -4.848 -16.992 11.190 1.00 87.38 136 ASP A O 1
ATOM 1143 N N . SER A 1 137 ? -4.285 -15.316 12.573 1.00 90.19 137 SER A N 1
ATOM 1144 C CA . SER A 1 137 ? -5.612 -14.685 12.556 1.00 90.19 137 SER A CA 1
ATOM 1145 C C . SER A 1 137 ? -5.779 -13.627 11.465 1.00 90.19 137 SER A C 1
ATOM 1147 O O . SER A 1 137 ? -6.848 -13.531 10.863 1.00 90.19 137 SER A O 1
ATOM 1149 N N . LEU A 1 138 ? -4.731 -12.854 11.161 1.00 92.06 138 LEU A N 1
ATOM 1150 C CA . LEU A 1 138 ? -4.786 -11.726 10.224 1.00 92.06 138 LEU A CA 1
ATOM 1151 C C . LEU A 1 138 ? -3.993 -11.942 8.931 1.00 92.06 138 LEU A C 1
ATOM 1153 O O . LEU A 1 138 ? -4.155 -11.165 7.988 1.00 92.06 138 LEU A O 1
ATOM 1157 N N . GLY A 1 139 ? -3.167 -12.984 8.825 1.00 85.75 139 GLY A N 1
ATOM 1158 C CA . GLY A 1 139 ? -2.284 -13.210 7.673 1.00 85.75 139 GLY A CA 1
ATOM 1159 C C . GLY A 1 139 ? -3.019 -13.343 6.338 1.00 85.75 139 GLY A C 1
ATOM 1160 O O . GLY A 1 139 ? -2.519 -12.889 5.304 1.00 85.75 139 GLY A O 1
ATOM 1161 N N . TRP A 1 140 ? -4.245 -13.877 6.358 1.00 88.38 140 TRP A N 1
ATOM 1162 C CA . TRP A 1 140 ? -5.108 -13.981 5.177 1.00 88.38 140 TRP A CA 1
ATOM 1163 C C . TRP A 1 140 ? -5.443 -12.615 4.563 1.00 88.38 140 TRP A C 1
ATOM 1165 O O . TRP A 1 140 ? -5.626 -12.522 3.349 1.00 88.38 140 TRP A O 1
ATOM 1175 N N . SER A 1 141 ? -5.501 -11.552 5.374 1.00 90.12 141 SER A N 1
ATOM 1176 C CA . SER A 1 141 ? -5.825 -10.199 4.905 1.00 90.12 141 SER A CA 1
ATOM 1177 C C . SER A 1 141 ? -4.711 -9.607 4.039 1.00 90.12 141 SER A C 1
ATOM 1179 O O . SER A 1 141 ? -4.984 -8.811 3.145 1.00 90.12 141 SER A O 1
ATOM 1181 N N . LEU A 1 142 ? -3.466 -10.040 4.265 1.00 85.44 142 LEU A N 1
ATOM 1182 C CA . LEU A 1 142 ? -2.276 -9.609 3.529 1.00 85.44 142 LEU A CA 1
ATOM 1183 C C . LEU A 1 142 ? -1.885 -10.578 2.407 1.00 85.44 142 LEU A C 1
ATOM 1185 O O . LEU A 1 142 ? -1.154 -10.196 1.499 1.00 85.44 142 LEU A O 1
ATOM 1189 N N . GLY A 1 143 ? -2.418 -11.804 2.418 1.00 77.12 143 GLY A N 1
ATOM 1190 C CA . GLY A 1 143 ? -2.240 -12.795 1.349 1.00 77.12 143 GLY A CA 1
ATOM 1191 C C . GLY A 1 143 ? -3.033 -12.510 0.063 1.00 77.12 143 GLY A C 1
ATOM 1192 O O . GLY A 1 143 ? -2.936 -13.271 -0.901 1.00 77.12 143 GLY A O 1
ATOM 1193 N N . ARG A 1 144 ? -3.831 -11.439 0.042 1.00 81.06 144 ARG A N 1
ATOM 1194 C CA . ARG A 1 144 ? -4.631 -10.988 -1.106 1.00 81.06 144 ARG A CA 1
ATOM 1195 C C . ARG A 1 144 ? -3.806 -10.134 -2.076 1.00 81.06 144 ARG A C 1
ATOM 1197 O O . ARG A 1 144 ? -2.687 -9.730 -1.750 1.00 81.06 144 ARG A O 1
ATOM 1204 N N . PRO A 1 145 ? -4.325 -9.836 -3.284 1.00 83.19 145 PRO A N 1
ATOM 1205 C CA . PRO A 1 145 ? -3.732 -8.807 -4.128 1.00 83.19 145 PRO A CA 1
ATOM 1206 C C . PRO A 1 145 ? -3.534 -7.503 -3.344 1.00 83.19 145 PRO A C 1
ATOM 1208 O O . PRO A 1 145 ? -4.427 -7.066 -2.625 1.00 83.19 145 PRO A O 1
ATOM 1211 N N . PHE A 1 146 ? -2.366 -6.877 -3.481 1.00 85.19 146 PHE A N 1
ATOM 1212 C CA . PHE A 1 146 ? -1.966 -5.757 -2.621 1.00 85.19 146 PHE A CA 1
ATOM 1213 C C . PHE A 1 146 ? -2.942 -4.569 -2.643 1.00 85.19 146 PHE A C 1
ATOM 1215 O O . PHE A 1 146 ? -3.180 -3.955 -1.610 1.00 85.19 146 PHE A O 1
ATOM 1222 N N . ASP A 1 147 ? -3.546 -4.264 -3.790 1.00 86.56 147 ASP A N 1
ATOM 1223 C CA . ASP A 1 147 ? -4.564 -3.217 -3.917 1.00 86.56 147 ASP A CA 1
ATOM 1224 C C . ASP A 1 147 ? -5.863 -3.534 -3.149 1.00 86.56 147 ASP A C 1
ATOM 1226 O O . ASP A 1 147 ? -6.489 -2.619 -2.614 1.00 86.56 147 ASP A O 1
ATOM 1230 N N . GLU A 1 148 ? -6.242 -4.810 -3.027 1.00 89.06 148 GLU A N 1
ATOM 1231 C CA . GLU A 1 148 ? -7.330 -5.254 -2.140 1.00 89.06 148 GLU A CA 1
ATOM 1232 C C . GLU A 1 148 ? -6.926 -5.157 -0.667 1.00 89.06 148 GLU A C 1
ATOM 1234 O O . GLU A 1 148 ? -7.706 -4.660 0.145 1.00 89.06 148 GLU A O 1
ATOM 1239 N N . SER A 1 149 ? -5.703 -5.574 -0.321 1.00 91.50 149 SER A N 1
ATOM 1240 C CA . SER A 1 149 ? -5.183 -5.485 1.050 1.00 91.50 149 SER A CA 1
ATOM 1241 C C . SER A 1 149 ? -5.144 -4.036 1.545 1.00 91.50 149 SER A C 1
ATOM 1243 O O . SER A 1 149 ? -5.552 -3.770 2.672 1.00 91.50 149 SER A O 1
ATOM 1245 N N . VAL A 1 150 ? -4.730 -3.087 0.694 1.00 93.19 150 VAL A N 1
ATOM 1246 C CA . VAL A 1 150 ? -4.749 -1.644 0.998 1.00 93.19 150 VAL A CA 1
ATOM 1247 C C . VAL A 1 150 ? -6.166 -1.163 1.324 1.00 93.19 150 VAL A C 1
ATOM 1249 O O . VAL A 1 150 ? -6.348 -0.428 2.291 1.00 93.19 150 VAL A O 1
ATOM 1252 N N . LEU A 1 151 ? -7.181 -1.587 0.564 1.00 93.94 151 LEU A N 1
ATOM 1253 C CA . LEU A 1 151 ? -8.573 -1.209 0.835 1.00 93.94 151 LEU A CA 1
ATOM 1254 C C . LEU A 1 151 ? -9.106 -1.820 2.133 1.00 93.94 151 LEU A C 1
ATOM 1256 O O . LEU A 1 151 ? -9.716 -1.111 2.932 1.00 93.94 151 LEU A O 1
ATOM 1260 N N . LEU A 1 152 ? -8.861 -3.115 2.354 1.00 94.56 152 LEU A N 1
ATOM 1261 C CA . LEU A 1 152 ? -9.290 -3.821 3.563 1.00 94.56 152 LEU A CA 1
ATOM 1262 C C . LEU A 1 152 ? -8.702 -3.179 4.818 1.00 94.56 152 LEU A C 1
ATOM 1264 O O . LEU A 1 152 ? -9.432 -2.841 5.749 1.00 94.56 152 LEU A O 1
ATOM 1268 N N . TRP A 1 153 ? -7.388 -2.959 4.820 1.00 96.44 153 TRP A N 1
ATOM 1269 C CA . TRP A 1 153 ? -6.695 -2.356 5.952 1.00 96.44 153 TRP A CA 1
ATOM 1270 C C . TRP A 1 153 ? -7.070 -0.891 6.152 1.00 96.44 153 TRP A C 1
ATOM 1272 O O . TRP A 1 153 ? -7.080 -0.430 7.293 1.00 96.44 153 TRP A O 1
ATOM 1282 N N . HIS A 1 154 ? -7.417 -0.159 5.088 1.00 96.88 154 HIS A N 1
ATOM 1283 C CA . HIS A 1 154 ? -7.910 1.211 5.210 1.00 96.88 154 HIS A CA 1
ATOM 1284 C C . HIS A 1 154 ? -9.227 1.283 5.970 1.00 96.88 154 HIS A C 1
ATOM 1286 O O . HIS A 1 154 ? -9.311 1.966 6.991 1.00 96.88 154 HIS A O 1
ATOM 1292 N N . LEU A 1 155 ? -10.215 0.501 5.538 1.00 95.62 155 LEU A N 1
ATOM 1293 C CA . LEU A 1 155 ? -11.502 0.428 6.221 1.00 95.62 155 LEU A CA 1
ATOM 1294 C C . LEU A 1 155 ? -11.349 -0.096 7.654 1.00 95.62 155 LEU A C 1
ATOM 1296 O O . LEU A 1 155 ? -11.936 0.467 8.576 1.00 95.62 155 LEU A O 1
ATOM 1300 N N . ALA A 1 156 ? -10.504 -1.109 7.870 1.00 97.00 156 ALA A N 1
ATOM 1301 C CA . ALA A 1 156 ? -10.228 -1.626 9.208 1.00 97.00 156 ALA A CA 1
ATOM 1302 C C . ALA A 1 156 ? -9.596 -0.561 10.124 1.00 97.00 156 ALA A C 1
ATOM 1304 O O . ALA A 1 156 ? -9.989 -0.419 11.283 1.00 97.00 156 ALA A O 1
ATOM 1305 N N . THR A 1 157 ? -8.657 0.232 9.596 1.00 97.12 157 THR A N 1
ATOM 1306 C CA . THR A 1 157 ? -8.018 1.344 10.319 1.00 97.12 157 THR A CA 1
ATOM 1307 C C . THR A 1 157 ? -9.051 2.397 10.719 1.00 97.12 157 THR A C 1
ATOM 1309 O O . THR A 1 157 ? -9.048 2.836 11.871 1.00 97.12 157 THR A O 1
ATOM 1312 N N . ASP A 1 158 ? -9.962 2.768 9.816 1.00 95.12 158 ASP A N 1
ATOM 1313 C CA . ASP A 1 158 ? -11.032 3.729 10.108 1.00 95.12 158 ASP A CA 1
ATOM 1314 C C . ASP A 1 158 ? -12.045 3.185 11.128 1.00 95.12 158 ASP A C 1
ATOM 1316 O O . ASP A 1 158 ? -12.455 3.910 12.041 1.00 95.12 158 ASP A O 1
ATOM 1320 N N . PHE A 1 159 ? -12.404 1.898 11.057 1.00 95.38 159 PHE A N 1
ATOM 1321 C CA . PHE A 1 159 ? -13.256 1.266 12.067 1.00 95.38 159 PHE A CA 1
ATOM 1322 C C . PHE A 1 159 ? -12.610 1.276 13.454 1.00 95.38 159 PHE A C 1
ATOM 1324 O O . PHE A 1 159 ? -13.267 1.664 14.426 1.00 95.38 159 PHE A O 1
ATOM 1331 N N . CYS A 1 160 ? -11.324 0.931 13.556 1.00 95.00 160 CYS A N 1
ATOM 1332 C CA . CYS A 1 160 ? -10.563 1.039 14.801 1.00 95.00 160 CYS A CA 1
ATOM 1333 C C . CYS A 1 160 ? -10.500 2.493 15.299 1.00 95.00 160 CYS A C 1
ATOM 1335 O O . CYS A 1 160 ? -10.690 2.753 16.488 1.00 95.00 160 CYS A O 1
ATOM 1337 N N . PHE A 1 161 ? -10.284 3.456 14.397 1.00 94.56 161 PHE A N 1
ATOM 1338 C CA . PHE A 1 161 ? -10.154 4.876 14.734 1.00 94.56 161 PHE A CA 1
ATOM 1339 C C . PHE A 1 161 ? -11.449 5.438 15.325 1.00 94.56 161 PHE A C 1
ATOM 1341 O O . PHE A 1 161 ? -11.432 6.110 16.357 1.00 94.56 161 PHE A O 1
ATOM 1348 N N . HIS A 1 162 ? -12.594 5.128 14.718 1.00 92.38 162 HIS A N 1
ATOM 1349 C CA . HIS A 1 162 ? -13.892 5.615 15.186 1.00 92.38 162 HIS A CA 1
ATOM 1350 C C . HIS A 1 162 ? -14.464 4.827 16.374 1.00 92.38 162 HIS A C 1
ATOM 1352 O O . HIS A 1 162 ? -15.322 5.356 17.094 1.00 92.38 162 HIS A O 1
ATOM 1358 N N . SER A 1 163 ? -13.957 3.617 16.620 1.00 90.44 163 SER A N 1
ATOM 1359 C CA . SER A 1 163 ? -14.262 2.809 17.811 1.00 90.44 163 SER A CA 1
ATOM 1360 C C . SER A 1 163 ? -13.377 3.154 19.015 1.00 90.44 163 SER A C 1
ATOM 1362 O O . SER A 1 163 ? -13.677 2.746 20.136 1.00 90.44 163 SER A O 1
ATOM 1364 N N . MET A 1 164 ? -12.317 3.941 18.812 1.00 88.06 164 MET A N 1
ATOM 1365 C CA . MET A 1 164 ? -11.396 4.360 19.865 1.00 88.06 164 MET A CA 1
ATOM 1366 C C . MET A 1 164 ? -12.094 5.185 20.958 1.00 88.06 164 MET A C 1
ATOM 1368 O O . MET A 1 164 ? -12.883 6.101 20.688 1.00 88.06 164 MET A O 1
ATOM 1372 N N . ALA A 1 165 ? -11.763 4.878 22.214 1.00 82.12 165 ALA A N 1
ATOM 1373 C CA . ALA A 1 165 ? -12.272 5.592 23.377 1.00 82.12 165 ALA A CA 1
ATOM 1374 C C . ALA A 1 165 ? -11.641 6.991 23.493 1.00 82.12 165 ALA A C 1
ATOM 1376 O O . ALA A 1 165 ? -10.441 7.165 23.262 1.00 82.12 165 ALA A O 1
ATOM 1377 N N . MET A 1 166 ? -12.445 7.990 23.863 1.00 77.75 166 MET A N 1
ATOM 1378 C CA . MET A 1 166 ? -12.021 9.400 23.933 1.00 77.75 166 MET A CA 1
ATOM 1379 C C . MET A 1 166 ? -10.970 9.671 25.021 1.00 77.75 166 MET A C 1
ATOM 1381 O O . MET A 1 166 ? -10.219 10.635 24.927 1.00 77.75 166 MET A O 1
ATOM 1385 N N . ASP A 1 167 ? -10.893 8.808 26.030 1.00 84.56 167 ASP A N 1
ATOM 1386 C CA . ASP A 1 167 ? -9.953 8.846 27.153 1.00 84.56 167 ASP A CA 1
ATOM 1387 C C . ASP A 1 167 ? -8.678 8.017 26.906 1.00 84.56 167 ASP A C 1
ATOM 1389 O O . ASP A 1 167 ? -7.873 7.801 27.815 1.00 84.56 167 ASP A O 1
ATOM 1393 N N . SER A 1 168 ? -8.468 7.550 25.671 1.00 86.12 168 SER A N 1
ATOM 1394 C CA . SER A 1 168 ? -7.257 6.817 25.301 1.00 86.12 168 SER A CA 1
ATOM 1395 C C . SER A 1 168 ? -5.996 7.659 25.540 1.00 86.12 168 SER A C 1
ATOM 1397 O O . SER A 1 168 ? -6.029 8.871 25.308 1.00 86.12 168 SER A O 1
ATOM 1399 N N . PRO A 1 169 ? -4.859 7.048 25.931 1.00 90.12 169 PRO A N 1
ATOM 1400 C CA . PRO A 1 169 ? -3.628 7.783 26.211 1.00 90.12 169 PRO A CA 1
ATOM 1401 C C . PRO A 1 169 ? -3.174 8.661 25.032 1.00 90.12 169 PRO A C 1
ATOM 1403 O O . PRO A 1 169 ? -3.317 8.233 23.882 1.00 90.12 169 PRO A O 1
ATOM 1406 N N . PRO A 1 170 ? -2.543 9.829 25.273 1.00 90.31 170 PRO A N 1
ATOM 1407 C CA . PRO A 1 170 ? -2.086 10.721 24.202 1.00 90.31 170 PRO A CA 1
ATOM 1408 C C . PRO A 1 170 ? -1.187 10.030 23.168 1.00 90.31 170 PRO A C 1
ATOM 1410 O O . PRO A 1 170 ? -1.333 10.250 21.970 1.00 90.31 170 PRO A O 1
ATOM 1413 N N . ALA A 1 171 ? -0.310 9.126 23.617 1.00 89.12 171 ALA A N 1
ATOM 1414 C CA . ALA A 1 171 ? 0.544 8.336 22.731 1.00 89.12 171 ALA A CA 1
ATOM 1415 C C . ALA A 1 171 ? -0.259 7.424 21.784 1.00 89.12 171 ALA A C 1
ATOM 1417 O O . ALA A 1 171 ? 0.089 7.292 20.613 1.00 89.12 171 ALA A O 1
ATOM 1418 N N . ALA A 1 172 ? -1.355 6.827 22.266 1.00 89.25 172 ALA A N 1
ATOM 1419 C CA . ALA A 1 172 ? -2.233 6.001 21.442 1.00 89.25 172 ALA A CA 1
ATOM 1420 C C . ALA A 1 172 ? -3.016 6.856 20.435 1.00 89.25 172 ALA A C 1
ATOM 1422 O O . ALA A 1 172 ? -3.155 6.457 19.284 1.00 89.25 172 ALA A O 1
ATOM 1423 N N . GLN A 1 173 ? -3.493 8.041 20.840 1.00 90.62 173 GLN A N 1
ATOM 1424 C CA . GLN A 1 173 ? -4.192 8.971 19.942 1.00 90.62 173 GLN A CA 1
ATOM 1425 C C . GLN A 1 173 ? -3.282 9.448 18.805 1.00 90.62 173 GLN A C 1
ATOM 1427 O O . GLN A 1 173 ? -3.692 9.487 17.646 1.00 90.62 173 GLN A O 1
ATOM 1432 N N . GLU A 1 174 ? -2.033 9.773 19.129 1.00 92.00 174 GLU A N 1
ATOM 1433 C CA . GLU A 1 174 ? -1.025 10.156 18.145 1.00 92.00 174 GLU A CA 1
ATOM 1434 C C . GLU A 1 174 ? -0.712 8.997 17.190 1.00 92.00 174 GLU A C 1
ATOM 1436 O O . GLU A 1 174 ? -0.648 9.180 15.972 1.00 92.00 174 GLU A O 1
ATOM 1441 N N . ALA A 1 175 ? -0.585 7.777 17.721 1.00 92.44 175 ALA A N 1
ATOM 1442 C CA . ALA A 1 175 ? -0.365 6.600 16.895 1.00 92.44 175 ALA A CA 1
ATOM 1443 C C . ALA A 1 175 ? -1.546 6.326 15.943 1.00 92.44 175 ALA A C 1
ATOM 1445 O O . ALA A 1 175 ? -1.333 6.015 14.766 1.00 92.44 175 ALA A O 1
ATOM 1446 N N . ALA A 1 176 ? -2.777 6.514 16.425 1.00 93.81 176 ALA A N 1
ATOM 1447 C CA . ALA A 1 176 ? -4.000 6.402 15.639 1.00 93.81 176 ALA A CA 1
ATOM 1448 C C . ALA A 1 176 ? -4.053 7.426 14.499 1.00 93.81 176 ALA A C 1
ATOM 1450 O O . ALA A 1 176 ? -4.330 7.062 13.357 1.00 93.81 176 ALA A O 1
ATOM 1451 N N . ARG A 1 177 ? -3.719 8.695 14.779 1.00 94.12 177 ARG A N 1
ATOM 1452 C CA . ARG A 1 177 ? -3.666 9.757 13.761 1.00 94.12 177 ARG A CA 1
ATOM 1453 C C . ARG A 1 177 ? -2.676 9.428 12.650 1.00 94.12 177 ARG A C 1
ATOM 1455 O O . ARG A 1 177 ? -3.070 9.405 11.490 1.00 94.12 177 ARG A O 1
ATOM 1462 N N . ARG A 1 178 ? -1.438 9.073 13.002 1.00 94.50 178 ARG A N 1
ATOM 1463 C CA . ARG A 1 178 ? -0.410 8.695 12.015 1.00 94.50 178 ARG A CA 1
ATOM 1464 C C . ARG A 1 178 ? -0.812 7.470 11.195 1.00 94.50 178 ARG A C 1
ATOM 1466 O O . ARG A 1 178 ? -0.582 7.440 9.992 1.00 94.50 178 ARG A O 1
ATOM 1473 N N . SER A 1 179 ? -1.439 6.475 11.830 1.00 96.06 179 SER A N 1
ATOM 1474 C CA . SER A 1 179 ? -1.959 5.288 11.130 1.00 96.06 179 SER A CA 1
ATOM 1475 C C . SER A 1 179 ? -2.995 5.676 10.079 1.00 96.06 179 SER A C 1
ATOM 1477 O O . SER A 1 179 ? -2.924 5.227 8.936 1.00 96.06 179 SER A O 1
ATOM 1479 N N . ARG A 1 180 ? -3.936 6.549 10.456 1.00 96.12 180 ARG A N 1
ATOM 1480 C CA . ARG A 1 180 ? -4.981 7.049 9.562 1.00 96.12 180 ARG A CA 1
ATOM 1481 C C . ARG A 1 180 ? -4.400 7.890 8.424 1.00 96.12 180 ARG A C 1
ATOM 1483 O O . ARG A 1 180 ? -4.824 7.736 7.288 1.00 96.12 180 ARG A O 1
ATOM 1490 N N . GLU A 1 181 ? -3.395 8.721 8.690 1.00 96.75 181 GLU A N 1
ATOM 1491 C CA . GLU A 1 181 ? -2.697 9.504 7.658 1.00 96.75 181 GLU A CA 1
ATOM 1492 C C . GLU A 1 181 ? -1.984 8.614 6.631 1.00 96.75 181 GLU A C 1
ATOM 1494 O O . GLU A 1 181 ? -2.151 8.820 5.427 1.00 96.75 181 GLU A O 1
ATOM 1499 N N . MET A 1 182 ? -1.243 7.595 7.084 1.00 96.19 182 MET A N 1
ATOM 1500 C CA . MET A 1 182 ? -0.598 6.624 6.189 1.00 96.19 182 MET A CA 1
ATOM 1501 C C . MET A 1 182 ? -1.634 5.881 5.346 1.00 96.19 182 MET A C 1
ATOM 1503 O O . MET A 1 182 ? -1.481 5.754 4.132 1.00 96.19 182 MET A O 1
ATOM 1507 N N . SER A 1 183 ? -2.717 5.441 5.983 1.00 97.19 183 SER A N 1
ATOM 1508 C CA . SER A 1 183 ? -3.820 4.759 5.319 1.00 97.19 183 SER A CA 1
ATOM 1509 C C . SER A 1 183 ? -4.483 5.624 4.239 1.00 97.19 183 SER A C 1
ATOM 1511 O O . SER A 1 183 ? -4.615 5.197 3.089 1.00 97.19 183 SER A O 1
ATOM 1513 N N . ASN A 1 184 ? -4.821 6.872 4.576 1.00 96.62 184 ASN A N 1
ATOM 1514 C CA . ASN A 1 184 ? -5.401 7.845 3.650 1.00 96.62 184 ASN A CA 1
ATOM 1515 C C . ASN A 1 184 ? -4.480 8.100 2.458 1.00 96.62 184 ASN A C 1
ATOM 1517 O O . ASN A 1 184 ? -4.942 8.174 1.320 1.00 96.62 184 ASN A O 1
ATOM 1521 N N . TYR A 1 185 ? -3.173 8.199 2.701 1.00 96.88 185 TYR A N 1
ATOM 1522 C CA . TYR A 1 185 ? -2.193 8.366 1.638 1.00 96.88 185 TYR A CA 1
ATOM 1523 C C . TYR A 1 185 ? -2.137 7.152 0.693 1.00 96.88 185 TYR A C 1
ATOM 1525 O O . TYR A 1 185 ? -2.101 7.313 -0.529 1.00 96.88 185 TYR A O 1
ATOM 1533 N N . MET A 1 186 ? -2.183 5.931 1.226 1.00 94.62 186 MET A N 1
ATOM 1534 C CA . MET A 1 186 ? -2.176 4.713 0.408 1.00 94.62 186 MET A CA 1
ATOM 1535 C C . MET A 1 186 ? -3.431 4.595 -0.467 1.00 94.62 186 MET A C 1
ATOM 1537 O O . MET A 1 186 ? -3.340 4.230 -1.642 1.00 94.62 186 MET A O 1
ATOM 1541 N N . VAL A 1 187 ? -4.597 4.974 0.059 1.00 94.31 187 VAL A N 1
ATOM 1542 C CA . VAL A 1 187 ? -5.841 5.027 -0.724 1.00 94.31 187 VAL A CA 1
ATOM 1543 C C . VAL A 1 187 ? -5.852 6.190 -1.715 1.00 94.31 187 VAL A C 1
ATOM 1545 O O . VAL A 1 187 ? -6.328 6.025 -2.840 1.00 94.31 187 VAL A O 1
ATOM 1548 N N . TYR A 1 188 ? -5.250 7.333 -1.369 1.00 94.62 188 TYR A N 1
ATOM 1549 C CA . TYR A 1 188 ? -4.985 8.411 -2.323 1.00 94.62 188 TYR A CA 1
ATOM 1550 C C . TYR A 1 188 ? -4.181 7.894 -3.520 1.00 94.62 188 TYR A C 1
ATOM 1552 O O . TYR A 1 188 ? -4.572 8.140 -4.662 1.00 94.62 188 TYR A O 1
ATOM 1560 N N . LEU A 1 189 ? -3.116 7.118 -3.289 1.00 92.88 189 LEU A N 1
ATOM 1561 C CA . LEU A 1 189 ? -2.363 6.501 -4.379 1.00 92.88 189 LEU A CA 1
ATOM 1562 C C . LEU A 1 189 ? -3.239 5.539 -5.186 1.00 92.88 189 LEU A C 1
ATOM 1564 O O . LEU A 1 189 ? -3.250 5.629 -6.409 1.00 92.88 189 LEU A O 1
ATOM 1568 N N . LEU A 1 190 ? -4.026 4.675 -4.541 1.00 91.31 190 LEU A N 1
ATOM 1569 C CA . LEU A 1 190 ? -4.921 3.747 -5.243 1.00 91.31 190 LEU A CA 1
ATOM 1570 C C . LEU A 1 190 ? -5.914 4.461 -6.175 1.00 91.31 190 LEU A C 1
ATOM 1572 O O . LEU A 1 190 ? -6.172 4.002 -7.290 1.00 91.31 190 LEU A O 1
ATOM 1576 N N . PHE A 1 191 ? -6.472 5.587 -5.731 1.00 90.19 191 PHE A N 1
ATOM 1577 C CA . PHE A 1 191 ? -7.469 6.332 -6.490 1.00 90.19 191 PHE A CA 1
ATOM 1578 C C . PHE A 1 191 ? -6.831 7.258 -7.537 1.00 90.19 191 PHE A C 1
ATOM 1580 O O . PHE A 1 191 ? -7.117 7.157 -8.737 1.00 90.19 191 PHE A O 1
ATOM 1587 N N . VAL A 1 192 ? -5.933 8.142 -7.102 1.00 89.88 192 VAL A N 1
ATOM 1588 C CA . VAL A 1 192 ? -5.373 9.228 -7.916 1.00 89.88 192 VAL A CA 1
ATOM 1589 C C . VAL A 1 192 ? -4.224 8.727 -8.785 1.00 89.88 192 VAL A C 1
ATOM 1591 O O . VAL A 1 192 ? -4.227 8.966 -9.996 1.00 89.88 192 VAL A O 1
ATOM 1594 N N . ASN A 1 193 ? -3.282 7.970 -8.220 1.00 87.94 193 ASN A N 1
ATOM 1595 C CA . ASN A 1 193 ? -2.046 7.568 -8.898 1.00 87.94 193 ASN A CA 1
ATOM 1596 C C . ASN A 1 193 ? -1.720 6.062 -8.739 1.00 87.94 193 ASN A C 1
ATOM 1598 O O . ASN A 1 193 ? -0.688 5.700 -8.166 1.00 87.94 193 ASN A O 1
ATOM 1602 N N . PRO A 1 194 ? -2.585 5.166 -9.258 1.00 86.81 194 PRO A N 1
ATOM 1603 C CA . PRO A 1 194 ? -2.492 3.717 -9.046 1.00 86.81 194 PRO A CA 1
ATOM 1604 C C . PRO A 1 194 ? -1.185 3.119 -9.569 1.00 86.81 194 PRO A C 1
ATOM 1606 O O . PRO A 1 194 ? -0.664 2.176 -8.986 1.00 86.81 194 PRO A O 1
ATOM 1609 N N . GLU A 1 195 ? -0.621 3.694 -10.634 1.00 82.75 195 GLU A N 1
ATOM 1610 C CA . GLU A 1 195 ? 0.656 3.258 -11.209 1.00 82.75 195 GLU A CA 1
ATOM 1611 C C . GLU A 1 195 ? 1.832 3.452 -10.242 1.00 82.75 195 GLU A C 1
ATOM 1613 O O . GLU A 1 195 ? 2.796 2.685 -10.292 1.00 82.75 195 GLU A O 1
ATOM 1618 N N . MET A 1 196 ? 1.757 4.456 -9.357 1.00 87.31 196 MET A N 1
ATOM 1619 C CA . MET A 1 196 ? 2.735 4.635 -8.283 1.00 87.31 196 MET A CA 1
ATOM 1620 C C . MET A 1 196 ? 2.450 3.740 -7.079 1.00 87.31 196 MET A C 1
ATOM 1622 O O . MET A 1 196 ? 3.398 3.346 -6.41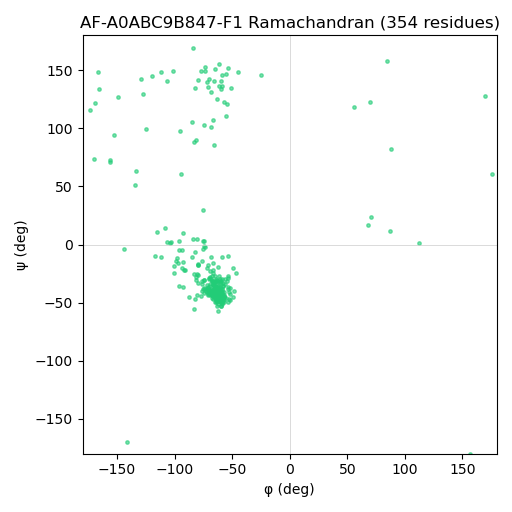5 1.00 87.31 196 MET A O 1
ATOM 1626 N N . LEU A 1 197 ? 1.193 3.363 -6.816 1.00 86.31 197 LEU A N 1
ATOM 1627 C CA . LEU A 1 197 ? 0.893 2.382 -5.770 1.00 86.31 197 LEU A CA 1
ATOM 1628 C C . LEU A 1 197 ? 1.545 1.031 -6.096 1.00 86.31 197 LEU A C 1
ATOM 1630 O O . LEU A 1 197 ? 2.322 0.490 -5.310 1.00 86.31 197 LEU A O 1
ATOM 1634 N N . MET A 1 198 ? 1.210 0.485 -7.264 1.00 81.81 198 MET A N 1
ATOM 1635 C CA . MET A 1 198 ? 1.811 -0.719 -7.822 1.00 81.81 198 MET A CA 1
ATOM 1636 C C . MET A 1 198 ? 1.427 -0.849 -9.305 1.00 81.81 198 MET A C 1
ATOM 1638 O O . MET A 1 198 ? 0.307 -0.501 -9.687 1.00 81.81 198 MET A O 1
ATOM 1642 N N . PRO A 1 199 ? 2.286 -1.436 -10.154 1.00 72.38 199 PRO A N 1
ATOM 1643 C CA . PRO A 1 199 ? 1.902 -1.743 -11.527 1.00 72.38 199 PRO A CA 1
ATOM 1644 C C . PRO A 1 199 ? 0.658 -2.645 -11.571 1.00 72.38 199 PRO A C 1
ATOM 1646 O O . PRO A 1 199 ? 0.683 -3.749 -11.024 1.00 72.38 199 PRO A O 1
ATOM 1649 N N . GLY A 1 200 ? -0.397 -2.187 -12.249 1.00 70.12 200 GLY A N 1
ATOM 1650 C CA . GLY A 1 200 ? -1.652 -2.931 -12.402 1.00 70.12 200 GLY A CA 1
ATOM 1651 C C . GLY A 1 200 ? -2.687 -2.737 -11.286 1.00 70.12 200 GLY A C 1
ATOM 1652 O O . GLY A 1 200 ? -3.657 -3.490 -11.259 1.00 70.12 200 GLY A O 1
ATOM 1653 N N . ALA A 1 201 ? -2.519 -1.754 -10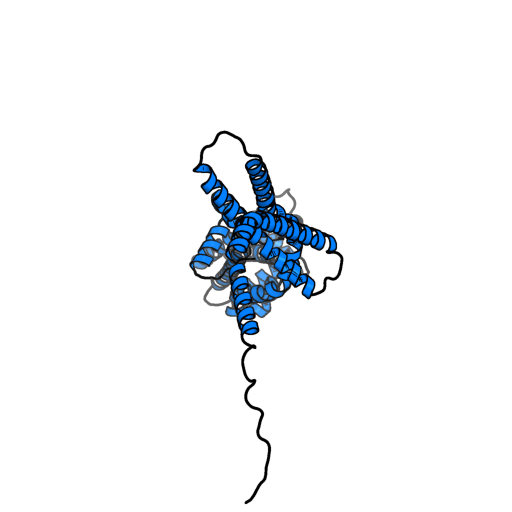.390 1.00 79.31 201 ALA A N 1
ATOM 1654 C CA . ALA A 1 201 ? -3.500 -1.482 -9.336 1.00 79.31 201 ALA A CA 1
ATOM 1655 C C . ALA A 1 201 ? -4.890 -1.134 -9.902 1.00 79.31 201 ALA A C 1
ATOM 1657 O O . ALA A 1 201 ? -5.039 -0.315 -10.818 1.00 79.31 201 ALA A O 1
ATOM 1658 N N . ARG A 1 202 ? -5.934 -1.742 -9.334 1.00 83.00 202 ARG A N 1
ATOM 1659 C CA . ARG A 1 202 ? -7.299 -1.677 -9.866 1.00 83.00 202 ARG A CA 1
ATOM 1660 C C . ARG A 1 202 ? -8.116 -0.569 -9.201 1.00 83.00 202 ARG A C 1
ATOM 1662 O O . ARG A 1 202 ? -8.765 -0.782 -8.180 1.00 83.00 202 ARG A O 1
ATOM 1669 N N . ARG A 1 203 ? -8.214 0.595 -9.859 1.00 84.00 203 ARG A N 1
ATOM 1670 C CA . ARG A 1 203 ? -9.108 1.707 -9.443 1.00 84.00 203 ARG A CA 1
ATOM 1671 C C . ARG A 1 203 ? -10.575 1.293 -9.258 1.00 84.00 203 ARG A C 1
ATOM 1673 O O . ARG A 1 203 ? -11.301 1.911 -8.484 1.00 84.00 203 ARG A O 1
ATOM 1680 N N . SER A 1 204 ? -11.030 0.273 -9.986 1.00 84.56 204 SER A N 1
ATOM 1681 C CA . SER A 1 204 ? -12.403 -0.232 -9.898 1.00 84.56 204 SER A CA 1
ATOM 1682 C C . SER A 1 204 ? -12.735 -0.832 -8.532 1.00 84.56 204 SER A C 1
ATOM 1684 O O . SER A 1 204 ? -13.898 -0.787 -8.149 1.00 84.56 204 SER A O 1
ATOM 1686 N N . LEU A 1 205 ? -11.747 -1.349 -7.791 1.00 85.25 205 LEU A N 1
ATOM 1687 C CA . LEU A 1 205 ? -11.964 -1.888 -6.446 1.00 85.25 205 LEU A CA 1
ATOM 1688 C C . LEU A 1 205 ? -12.383 -0.798 -5.463 1.00 85.25 205 LEU A C 1
ATOM 1690 O O . LEU A 1 205 ? -13.353 -0.978 -4.735 1.00 85.25 205 LEU A O 1
ATOM 1694 N N . PHE A 1 206 ? -11.703 0.353 -5.497 1.00 85.75 206 PHE A N 1
ATOM 1695 C CA . PHE A 1 206 ? -12.075 1.503 -4.673 1.00 85.75 206 PHE A CA 1
ATOM 1696 C C . PHE A 1 206 ? -13.510 1.941 -4.976 1.00 85.75 206 PHE A C 1
ATOM 1698 O O . PHE A 1 206 ? -14.301 2.145 -4.064 1.00 85.75 206 PHE A O 1
ATOM 1705 N N . ARG A 1 207 ? -13.880 2.017 -6.262 1.00 87.19 207 ARG A N 1
ATOM 1706 C CA . ARG A 1 207 ? -15.247 2.377 -6.668 1.00 87.19 207 ARG A CA 1
ATOM 1707 C C . ARG A 1 207 ? -16.284 1.348 -6.208 1.00 87.19 207 ARG A C 1
ATOM 1709 O O . ARG A 1 207 ? -17.363 1.738 -5.787 1.00 87.19 207 ARG A O 1
ATOM 1716 N N . ALA A 1 208 ? -15.969 0.056 -6.283 1.00 87.44 208 ALA A N 1
ATOM 1717 C CA . ALA A 1 208 ? -16.861 -0.997 -5.805 1.00 87.44 208 ALA A CA 1
ATOM 1718 C C . ALA A 1 208 ? -17.085 -0.902 -4.287 1.00 87.44 208 ALA A C 1
ATOM 1720 O O . ALA A 1 208 ? -18.232 -0.909 -3.851 1.00 87.44 208 ALA A O 1
ATOM 1721 N N . ALA A 1 209 ? -16.010 -0.732 -3.510 1.00 87.25 209 ALA A N 1
ATOM 1722 C CA . ALA A 1 209 ? -16.095 -0.536 -2.063 1.00 87.25 209 ALA A CA 1
ATOM 1723 C C . ALA A 1 209 ? -16.853 0.755 -1.703 1.00 87.25 209 ALA A C 1
ATOM 1725 O O . ALA A 1 209 ? -17.685 0.750 -0.803 1.00 87.25 209 ALA A O 1
ATOM 1726 N N . TYR A 1 210 ? -16.625 1.848 -2.438 1.00 86.94 210 TYR A N 1
ATOM 1727 C CA . TYR A 1 210 ? -17.344 3.107 -2.244 1.00 86.94 210 TYR A CA 1
ATOM 1728 C C . TYR A 1 210 ? -18.852 2.961 -2.480 1.00 86.94 210 TYR A C 1
ATOM 1730 O O . TYR A 1 210 ? -19.636 3.360 -1.628 1.00 86.94 210 TYR A O 1
ATOM 1738 N N . ASN A 1 211 ? -19.261 2.336 -3.588 1.00 88.00 211 ASN A N 1
ATOM 1739 C CA . ASN A 1 211 ? -20.677 2.101 -3.889 1.00 88.00 211 ASN A CA 1
ATOM 1740 C C . ASN A 1 211 ? -21.348 1.209 -2.831 1.00 88.00 211 ASN A C 1
ATOM 1742 O O . ASN A 1 211 ? -22.520 1.385 -2.509 1.00 88.00 211 ASN A O 1
ATOM 1746 N N . GLU A 1 212 ? -20.610 0.232 -2.298 1.00 87.62 212 GLU A N 1
ATOM 1747 C CA . GLU A 1 212 ? -21.088 -0.610 -1.203 1.00 87.62 212 GLU A CA 1
ATOM 1748 C C . GLU A 1 212 ? -21.327 0.212 0.073 1.00 87.62 212 GLU A C 1
ATOM 1750 O O . GLU A 1 212 ? -22.384 0.085 0.689 1.00 87.62 212 GLU A O 1
ATOM 1755 N N . LEU A 1 213 ? -20.386 1.089 0.437 1.00 86.50 213 LEU A N 1
ATOM 1756 C CA . LEU A 1 213 ? -20.512 1.984 1.591 1.00 86.50 213 LEU A CA 1
ATOM 1757 C C . LEU A 1 213 ? -21.646 2.998 1.407 1.00 86.50 213 LEU A C 1
ATOM 1759 O O . LEU A 1 213 ? -22.408 3.226 2.341 1.00 86.50 213 LEU A O 1
ATOM 1763 N N . GLU A 1 214 ? -21.792 3.568 0.211 1.00 84.25 214 GLU A N 1
ATOM 1764 C CA . GLU A 1 214 ? -22.883 4.483 -0.144 1.00 84.25 214 GLU A CA 1
ATOM 1765 C C . GLU A 1 214 ? -24.254 3.802 -0.012 1.00 84.25 214 GLU A C 1
ATOM 1767 O O . GLU A 1 214 ? -25.192 4.385 0.521 1.00 84.25 214 GLU A O 1
ATOM 1772 N N . GLY A 1 215 ? -24.367 2.523 -0.386 1.00 81.62 215 GLY A N 1
ATOM 1773 C CA . GLY A 1 215 ? -25.582 1.737 -0.151 1.00 81.62 215 GLY A CA 1
ATOM 1774 C C . GLY A 1 215 ? -25.890 1.469 1.331 1.00 81.62 215 GLY A C 1
ATOM 1775 O O . GLY A 1 215 ? -27.010 1.074 1.661 1.00 81.62 215 GLY A O 1
ATOM 1776 N N . MET A 1 216 ? -24.917 1.662 2.229 1.00 80.31 216 MET A N 1
ATOM 1777 C CA . MET A 1 216 ? -25.062 1.486 3.679 1.00 80.31 216 MET A CA 1
ATOM 1778 C C . MET A 1 216 ? -25.302 2.804 4.428 1.00 80.31 216 MET A C 1
ATOM 1780 O O . MET A 1 216 ? -25.691 2.771 5.599 1.00 80.31 216 MET A O 1
ATOM 1784 N N . THR A 1 217 ? -25.084 3.966 3.806 1.00 73.88 217 THR A N 1
ATOM 1785 C CA . THR A 1 217 ? -25.325 5.252 4.466 1.00 73.88 217 THR A CA 1
ATOM 1786 C C . THR A 1 217 ? -26.818 5.611 4.453 1.00 73.88 217 THR A C 1
ATOM 1788 O O . THR A 1 217 ? -27.540 5.335 3.493 1.00 73.88 217 THR A O 1
ATOM 1791 N N . PRO A 1 218 ? -27.350 6.199 5.542 1.00 63.94 218 PRO A N 1
ATOM 1792 C CA . PRO A 1 218 ? -28.741 6.628 5.567 1.00 63.94 218 PRO A CA 1
ATOM 1793 C C . PRO A 1 218 ? -28.989 7.770 4.569 1.00 63.94 218 PRO A C 1
ATOM 1795 O O . PRO A 1 218 ? -28.176 8.679 4.443 1.00 63.94 218 PRO A O 1
ATOM 1798 N N . ASN A 1 219 ? -30.152 7.709 3.917 1.00 62.12 219 ASN A N 1
ATOM 1799 C CA . ASN A 1 219 ? -30.626 8.597 2.848 1.00 62.12 219 ASN A CA 1
ATOM 1800 C C . ASN A 1 219 ? -30.392 10.107 3.107 1.00 62.12 219 ASN A C 1
ATOM 1802 O O . ASN A 1 219 ? -30.515 10.560 4.249 1.00 62.12 219 ASN A O 1
ATOM 1806 N N . GLU A 1 220 ? -30.183 10.882 2.033 1.00 57.72 220 GLU A N 1
ATOM 1807 C CA . GLU A 1 220 ? -29.760 12.306 1.980 1.00 57.72 220 GLU A CA 1
ATOM 1808 C C . 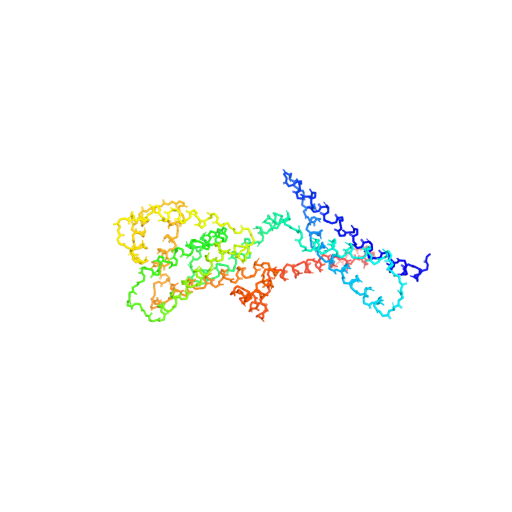GLU A 1 220 ? -30.604 13.313 2.798 1.00 57.72 220 GLU A C 1
ATOM 1810 O O . GLU A 1 220 ? -30.211 14.461 2.984 1.00 57.72 220 GLU A O 1
ATOM 1815 N N . ASN A 1 221 ? -31.754 12.900 3.337 1.00 58.16 221 ASN A N 1
ATOM 1816 C CA . ASN A 1 221 ? -32.682 13.756 4.088 1.00 58.16 221 ASN A CA 1
ATOM 1817 C C . ASN A 1 221 ? -32.286 13.995 5.560 1.00 58.16 221 ASN A C 1
ATOM 1819 O O . ASN A 1 221 ? -33.058 14.597 6.310 1.00 58.16 221 ASN A O 1
ATOM 1823 N N . LYS A 1 222 ? -31.125 13.506 6.010 1.00 59.50 222 LYS A N 1
ATOM 1824 C CA . LYS A 1 222 ? -30.587 13.772 7.355 1.00 59.50 222 LYS A CA 1
ATOM 1825 C C . LYS A 1 222 ? -29.487 14.838 7.294 1.00 59.50 222 LYS A C 1
ATOM 1827 O O . LYS A 1 222 ? -28.791 14.921 6.286 1.00 59.50 222 LYS A O 1
ATOM 1832 N N . PRO A 1 223 ? -29.308 15.647 8.359 1.00 58.19 223 PRO A N 1
ATOM 1833 C CA . PRO A 1 223 ? -28.175 16.566 8.441 1.00 58.19 223 PRO A CA 1
ATOM 1834 C C . PRO A 1 223 ? -26.857 15.806 8.230 1.00 58.19 223 PRO A C 1
ATOM 1836 O O . PRO A 1 223 ? -26.805 14.613 8.547 1.00 58.19 223 PRO A O 1
ATOM 1839 N N . PRO A 1 224 ? -25.807 16.471 7.709 1.00 60.56 224 PRO A N 1
ATOM 1840 C CA . PRO A 1 224 ? -24.522 15.829 7.463 1.00 60.56 224 PRO A CA 1
ATOM 1841 C C . PRO A 1 224 ? -24.020 15.193 8.761 1.00 60.56 224 PRO A C 1
ATOM 1843 O O . PRO A 1 224 ? -23.706 15.894 9.724 1.00 60.56 224 PRO A O 1
ATOM 1846 N N . LEU A 1 225 ? -24.009 13.859 8.797 1.00 67.88 225 LEU A N 1
ATOM 1847 C CA . LEU A 1 225 ? -23.497 13.102 9.932 1.00 67.88 225 LEU A CA 1
ATOM 1848 C C . LEU A 1 225 ? -21.977 13.260 9.987 1.00 67.88 225 LEU A C 1
ATOM 1850 O O . LEU A 1 225 ? -21.304 13.278 8.955 1.00 67.88 225 LEU A O 1
ATOM 1854 N N . GLY A 1 226 ? -21.426 13.347 11.197 1.00 81.00 226 GLY A N 1
ATOM 1855 C CA . GLY A 1 226 ? -19.974 13.322 11.371 1.00 81.00 226 GLY A CA 1
ATOM 1856 C C . GLY A 1 226 ? -19.395 11.968 10.944 1.00 81.00 226 GLY A C 1
ATOM 1857 O O . GLY A 1 226 ? -20.058 10.941 11.091 1.00 81.00 226 GLY A O 1
ATOM 1858 N N . GLU A 1 227 ? -18.137 11.934 10.484 1.00 84.06 227 GLU A N 1
ATOM 1859 C CA . GLU A 1 227 ? -17.451 10.695 10.052 1.00 84.06 227 GLU A CA 1
ATOM 1860 C C . GLU A 1 227 ? -17.595 9.557 11.077 1.00 84.06 227 GLU A C 1
ATOM 1862 O O . GLU A 1 227 ? -17.878 8.413 10.726 1.00 84.06 227 GLU A O 1
ATOM 1867 N N . LYS A 1 228 ? -17.500 9.894 12.371 1.00 86.25 228 LYS A N 1
ATOM 1868 C CA . LYS A 1 228 ? -17.670 8.942 13.474 1.00 86.25 228 LYS A CA 1
ATOM 1869 C C . LYS A 1 228 ? -19.065 8.313 13.512 1.00 86.25 228 LYS A C 1
ATOM 1871 O O . LYS A 1 228 ? -19.181 7.122 13.778 1.00 86.25 228 LYS A O 1
ATOM 1876 N N . GLU A 1 229 ? -20.116 9.086 13.265 1.00 86.06 229 GLU A N 1
ATOM 1877 C CA . GLU A 1 229 ? -21.493 8.581 13.275 1.00 86.06 229 GLU A CA 1
ATOM 1878 C C . GLU A 1 229 ? -21.767 7.699 12.055 1.00 86.06 229 GLU A C 1
ATOM 1880 O O . GLU A 1 229 ? -22.424 6.664 12.176 1.00 86.06 229 GLU A O 1
ATOM 1885 N N . ILE A 1 230 ? -21.219 8.073 10.893 1.00 86.19 230 ILE A N 1
ATOM 1886 C CA . ILE A 1 230 ? -21.271 7.262 9.671 1.00 86.19 230 ILE A CA 1
ATOM 1887 C C . ILE A 1 230 ? -20.598 5.911 9.922 1.00 86.19 230 ILE A C 1
ATOM 1889 O O . ILE A 1 230 ? -21.229 4.870 9.738 1.00 86.19 230 ILE A O 1
ATOM 1893 N N . ALA A 1 231 ? -19.362 5.923 10.427 1.00 87.88 231 ALA A N 1
ATOM 1894 C CA . ALA A 1 231 ? -18.624 4.709 10.751 1.00 87.88 231 ALA A CA 1
ATOM 1895 C C . ALA A 1 231 ? -19.387 3.833 11.757 1.00 87.88 231 ALA A C 1
ATOM 1897 O O . ALA A 1 231 ? -19.527 2.633 11.548 1.00 87.88 231 ALA A O 1
ATOM 1898 N N . GLN A 1 232 ? -19.962 4.421 12.811 1.00 88.44 232 GLN A N 1
ATOM 1899 C CA . GLN A 1 232 ? -20.753 3.678 13.797 1.00 88.44 232 GLN A CA 1
ATOM 1900 C C . GLN A 1 232 ? -22.027 3.054 13.213 1.00 88.44 232 GLN A C 1
ATOM 1902 O O . GLN A 1 232 ? -22.400 1.950 13.614 1.00 88.44 232 GLN A O 1
ATOM 1907 N N . ASN A 1 233 ? -22.699 3.725 12.276 1.00 87.25 233 ASN A N 1
ATOM 1908 C CA . ASN A 1 233 ? -23.861 3.159 11.593 1.00 87.25 233 ASN A CA 1
ATOM 1909 C C . ASN A 1 233 ? -23.465 1.973 10.711 1.00 87.25 233 ASN A C 1
ATOM 1911 O O . ASN A 1 233 ? -24.118 0.932 10.777 1.00 87.25 233 ASN A O 1
ATOM 1915 N N . ILE A 1 234 ? -22.371 2.100 9.956 1.00 89.25 234 ILE A N 1
ATOM 1916 C CA . ILE A 1 234 ? -21.843 1.012 9.126 1.00 89.25 234 ILE A CA 1
ATOM 1917 C C . ILE A 1 234 ? -21.464 -0.179 10.009 1.00 89.25 234 ILE A C 1
ATOM 1919 O O . ILE A 1 234 ? -21.932 -1.284 9.754 1.00 89.25 234 ILE A O 1
ATOM 1923 N N . ILE A 1 235 ? -20.725 0.052 11.102 1.00 90.44 235 ILE A N 1
ATOM 1924 C CA . ILE A 1 235 ? -20.348 -0.983 12.079 1.00 90.44 235 ILE A CA 1
ATOM 1925 C C . ILE A 1 235 ? -21.583 -1.747 12.572 1.00 90.44 235 ILE A C 1
ATOM 1927 O O . ILE A 1 235 ? -21.591 -2.974 12.574 1.00 90.44 235 ILE A O 1
ATOM 1931 N N . ARG A 1 236 ? -22.666 -1.045 12.935 1.00 88.38 236 ARG A N 1
ATOM 1932 C CA . ARG A 1 236 ? -23.922 -1.687 13.366 1.00 88.38 236 ARG A CA 1
ATOM 1933 C C . ARG A 1 236 ? -24.540 -2.578 12.287 1.00 88.38 236 ARG A C 1
ATOM 1935 O O . ARG A 1 236 ? -25.165 -3.572 12.630 1.00 88.38 236 ARG A O 1
ATOM 1942 N N . MET A 1 237 ? -24.385 -2.232 11.011 1.00 86.88 237 MET A N 1
ATOM 1943 C CA . MET A 1 237 ? -24.928 -3.011 9.895 1.00 86.88 237 MET A CA 1
ATOM 1944 C C . MET A 1 237 ? -24.089 -4.239 9.540 1.00 86.88 237 MET A C 1
ATOM 1946 O O . MET A 1 237 ? -24.639 -5.178 8.965 1.00 86.88 237 MET A O 1
ATOM 1950 N N . VAL A 1 238 ? -22.783 -4.219 9.820 1.00 90.06 238 VAL A N 1
ATOM 1951 C CA . VAL A 1 238 ? -21.851 -5.302 9.455 1.00 90.06 238 VAL A CA 1
ATOM 1952 C C . VAL A 1 238 ? -21.530 -6.241 10.611 1.00 90.06 238 VAL A C 1
ATOM 1954 O O . VAL A 1 238 ? -21.116 -7.363 10.358 1.00 90.06 238 VAL A O 1
ATOM 1957 N N . LYS A 1 239 ? -21.766 -5.824 11.860 1.00 87.69 239 LYS A N 1
ATOM 1958 C CA . LYS A 1 239 ? -21.395 -6.580 13.065 1.00 87.69 239 LYS A CA 1
ATOM 1959 C C . LYS A 1 239 ? -21.909 -8.022 13.095 1.00 87.69 239 LYS A C 1
ATOM 1961 O O . LYS A 1 239 ? -21.200 -8.889 13.589 1.00 87.69 239 LYS A O 1
ATOM 1966 N N . ASP A 1 240 ? -23.110 -8.251 12.569 1.00 86.12 240 ASP A N 1
ATOM 1967 C CA . ASP A 1 240 ? -23.778 -9.559 12.577 1.00 86.12 240 ASP A CA 1
ATOM 1968 C C . ASP A 1 240 ? -23.809 -10.209 11.178 1.00 86.12 240 ASP A C 1
ATOM 1970 O O . ASP A 1 240 ? -24.594 -11.124 10.925 1.00 86.12 240 ASP A O 1
ATOM 1974 N N . LYS A 1 241 ? -23.010 -9.698 10.232 1.00 86.81 241 LYS A N 1
ATOM 1975 C CA . LYS A 1 241 ? -22.932 -10.215 8.863 1.00 86.81 241 LYS A CA 1
ATOM 1976 C C . LYS A 1 241 ? -21.628 -10.965 8.657 1.00 86.81 241 LYS A C 1
ATOM 1978 O O . LYS A 1 241 ? -20.572 -10.496 9.052 1.00 86.81 241 LYS A O 1
ATOM 1983 N N . GLU A 1 242 ? -21.719 -12.065 7.924 1.00 82.12 242 GLU A N 1
ATOM 1984 C CA . GLU A 1 242 ? -20.574 -12.797 7.391 1.00 82.12 242 GLU A CA 1
ATOM 1985 C C . GLU A 1 242 ? -20.673 -12.816 5.864 1.00 82.12 242 GLU A C 1
ATOM 1987 O O . GLU A 1 242 ? -21.772 -12.874 5.298 1.00 82.12 242 GLU A O 1
ATOM 1992 N N . GLY A 1 243 ? -19.536 -12.759 5.171 1.00 81.69 243 GLY A N 1
ATOM 1993 C CA . GLY A 1 243 ? -19.526 -12.915 3.721 1.00 81.69 243 GLY A CA 1
ATOM 1994 C C . GLY A 1 243 ? -18.323 -12.301 3.011 1.00 81.69 243 GLY A C 1
ATOM 1995 O O . GLY A 1 243 ? -17.451 -11.695 3.626 1.00 81.69 243 GLY A O 1
ATOM 1996 N N . PRO A 1 244 ? -18.273 -12.420 1.671 1.00 83.50 244 PRO A N 1
ATOM 1997 C CA . PRO A 1 244 ? -17.135 -11.971 0.872 1.00 83.50 244 PRO A CA 1
ATOM 1998 C C . PRO A 1 244 ? -17.058 -10.444 0.692 1.00 83.50 244 PRO A C 1
ATOM 2000 O O . PRO A 1 244 ? -16.198 -9.973 -0.048 1.00 83.50 244 PRO A O 1
ATOM 2003 N N . SER A 1 245 ? -17.965 -9.684 1.315 1.00 89.19 245 SER A N 1
ATOM 2004 C CA . SER A 1 245 ? -18.000 -8.220 1.253 1.00 89.19 245 SER A CA 1
ATOM 2005 C C . SER A 1 245 ? -16.690 -7.624 1.770 1.00 89.19 245 SER A C 1
ATOM 2007 O O . SER A 1 245 ? -16.175 -8.042 2.808 1.00 89.19 245 SER A O 1
ATOM 2009 N N . VAL A 1 246 ? -16.173 -6.614 1.064 1.00 90.69 246 VAL A N 1
ATOM 2010 C CA . VAL A 1 246 ? -14.942 -5.912 1.459 1.00 90.69 246 VAL A CA 1
ATOM 2011 C C . VAL A 1 246 ? -15.152 -5.185 2.787 1.00 90.69 246 VAL A C 1
ATOM 2013 O O . VAL A 1 246 ? -14.263 -5.183 3.633 1.00 90.69 246 VAL A O 1
ATOM 2016 N N . VAL A 1 247 ? -16.338 -4.608 2.998 1.00 92.56 247 VAL A N 1
ATOM 2017 C CA . VAL A 1 247 ? -16.674 -3.887 4.232 1.00 92.56 247 VAL A CA 1
ATOM 2018 C C . VAL A 1 247 ? -16.809 -4.853 5.415 1.00 92.56 247 VAL A C 1
ATOM 2020 O O . VAL A 1 247 ? -16.300 -4.559 6.495 1.00 92.56 247 VAL A O 1
ATOM 2023 N N . VAL A 1 248 ? -17.435 -6.020 5.214 1.00 93.25 248 VAL A N 1
ATOM 2024 C CA . VAL A 1 248 ? -17.550 -7.067 6.250 1.00 93.25 248 VAL A CA 1
ATOM 2025 C C . VAL A 1 248 ? -16.171 -7.614 6.626 1.00 93.25 248 VAL A C 1
ATOM 2027 O O . VAL A 1 248 ? -15.821 -7.629 7.800 1.00 93.25 248 VAL A O 1
ATOM 2030 N N . GLN A 1 249 ? -15.336 -7.954 5.645 1.00 94.12 249 GLN A N 1
ATOM 2031 C CA . GLN A 1 249 ? -13.973 -8.446 5.888 1.00 94.12 249 GLN A CA 1
ATOM 2032 C C . GLN A 1 249 ? -13.071 -7.404 6.558 1.00 94.12 249 GLN A C 1
ATOM 2034 O O . GLN A 1 249 ? -12.247 -7.736 7.407 1.00 94.12 249 GLN A O 1
ATOM 2039 N N . ALA A 1 250 ? -13.219 -6.126 6.207 1.00 96.06 250 ALA A N 1
ATOM 2040 C CA . ALA A 1 250 ? -12.518 -5.054 6.902 1.00 96.06 250 ALA A CA 1
ATOM 2041 C C . ALA A 1 250 ? -12.962 -4.929 8.367 1.00 96.06 250 ALA A C 1
ATOM 2043 O O . ALA A 1 250 ? -12.140 -4.652 9.243 1.00 96.06 250 ALA A O 1
ATOM 2044 N N . TRP A 1 251 ? -14.249 -5.155 8.647 1.00 95.69 251 TRP A N 1
ATOM 2045 C CA . TRP A 1 251 ? -14.750 -5.217 10.015 1.00 95.69 251 TRP A CA 1
ATOM 2046 C C . TRP A 1 251 ? -14.207 -6.431 10.778 1.00 95.69 251 TRP A C 1
ATOM 2048 O O . TRP A 1 251 ? -13.820 -6.263 11.930 1.00 95.69 251 TRP A O 1
ATOM 2058 N N . GLU A 1 252 ? -14.086 -7.605 10.152 1.00 94.69 252 GLU A N 1
ATOM 2059 C CA . GLU A 1 252 ? -13.447 -8.790 10.757 1.00 94.69 252 GLU A CA 1
ATOM 2060 C C . GLU A 1 252 ? -12.004 -8.481 11.198 1.00 94.69 252 GLU A C 1
ATOM 2062 O O . GLU A 1 252 ? -11.624 -8.764 12.334 1.00 94.69 252 GLU A O 1
ATOM 2067 N N . ILE A 1 253 ? -11.219 -7.807 10.346 1.00 95.69 253 ILE A N 1
ATOM 2068 C CA . ILE A 1 253 ? -9.854 -7.361 10.683 1.00 95.69 253 ILE A CA 1
ATOM 2069 C C . ILE A 1 253 ? -9.875 -6.382 11.865 1.00 95.69 253 ILE A C 1
ATOM 2071 O O . ILE A 1 253 ? -9.089 -6.520 12.802 1.00 95.69 253 ILE A O 1
ATOM 2075 N N . ALA A 1 254 ? -10.771 -5.391 11.843 1.00 96.12 254 ALA A N 1
ATOM 2076 C CA . ALA A 1 254 ? -10.887 -4.411 12.921 1.00 96.12 254 ALA A CA 1
ATOM 2077 C C . ALA A 1 254 ? -11.302 -5.065 14.247 1.00 96.12 254 ALA A C 1
ATOM 2079 O O . ALA A 1 254 ? -10.759 -4.741 15.302 1.00 96.12 254 ALA A O 1
ATOM 2080 N N . GLN A 1 255 ? -12.248 -6.003 14.201 1.00 94.50 255 GLN A N 1
ATOM 2081 C CA . GLN A 1 255 ? -12.723 -6.745 15.360 1.00 94.50 255 GLN A CA 1
ATOM 2082 C C . GLN A 1 255 ? -11.599 -7.575 15.979 1.00 94.50 255 GLN A C 1
ATOM 2084 O O . GLN A 1 255 ? -11.451 -7.565 17.202 1.00 94.50 255 GLN A O 1
ATOM 2089 N N . GLU A 1 256 ? -10.802 -8.245 15.152 1.00 94.38 256 GLU A N 1
ATOM 2090 C CA . GLU A 1 256 ? -9.638 -9.004 15.594 1.00 94.38 256 GLU A CA 1
ATOM 2091 C C . GLU A 1 256 ? -8.594 -8.075 16.233 1.00 94.38 256 GLU A C 1
ATOM 2093 O O . GLU A 1 256 ? -8.188 -8.293 17.371 1.00 94.38 256 GLU A O 1
ATOM 2098 N N . LEU A 1 257 ? -8.241 -6.959 15.588 1.00 94.31 257 LEU A N 1
ATOM 2099 C CA . LEU A 1 257 ? -7.303 -5.972 16.144 1.00 94.31 257 LEU A CA 1
ATOM 2100 C C . LEU A 1 257 ? -7.768 -5.393 17.492 1.00 94.31 257 LEU A C 1
ATOM 2102 O O . LEU A 1 257 ? -6.957 -5.189 18.396 1.00 94.31 257 LEU A O 1
ATOM 2106 N N . MET A 1 258 ? -9.069 -5.136 17.638 1.00 92.56 258 MET A N 1
ATOM 2107 C CA . MET A 1 258 ? -9.638 -4.547 18.848 1.00 92.56 258 MET A CA 1
ATOM 2108 C C . MET A 1 258 ? -9.853 -5.548 19.982 1.00 92.56 258 MET A C 1
ATOM 2110 O O . MET A 1 258 ? -9.882 -5.118 21.129 1.00 92.56 258 MET A O 1
ATOM 2114 N N . ASN A 1 259 ? -10.019 -6.844 19.709 1.00 92.12 259 ASN A N 1
ATOM 2115 C CA . ASN A 1 259 ? -10.385 -7.829 20.737 1.00 92.12 259 ASN A CA 1
ATOM 2116 C C . ASN A 1 259 ? -9.325 -8.910 20.975 1.00 92.12 259 ASN A C 1
ATOM 2118 O O . ASN A 1 259 ? -9.453 -9.664 21.941 1.00 92.12 259 ASN A O 1
ATOM 2122 N N . ASN A 1 260 ? -8.287 -9.001 20.137 1.00 92.12 260 ASN A N 1
ATOM 2123 C CA . ASN A 1 260 ? -7.292 -10.060 20.257 1.00 92.12 260 ASN A CA 1
ATOM 2124 C C . ASN A 1 260 ? -6.539 -9.965 21.605 1.00 92.12 260 ASN A C 1
ATOM 2126 O O . ASN A 1 260 ? -5.933 -8.928 21.897 1.00 92.12 260 ASN A O 1
ATOM 2130 N N . PRO A 1 261 ? -6.509 -11.044 22.414 1.00 89.94 261 PRO A N 1
ATOM 2131 C CA . PRO A 1 261 ? -5.862 -11.049 23.728 1.00 89.94 261 PRO A CA 1
ATOM 2132 C C . PRO A 1 261 ? -4.379 -10.657 23.716 1.00 89.94 261 PRO A C 1
ATOM 2134 O O . PRO A 1 261 ? -3.896 -10.073 24.678 1.00 89.94 261 PRO A O 1
ATOM 2137 N N . VAL A 1 262 ? -3.650 -10.931 22.631 1.00 88.31 262 VAL A N 1
ATOM 2138 C CA . VAL A 1 262 ? -2.229 -10.573 22.480 1.00 88.31 262 VAL A CA 1
ATOM 2139 C C . VAL A 1 262 ? -2.031 -9.055 22.393 1.00 88.31 262 VAL A C 1
ATOM 2141 O O . VAL A 1 262 ? -0.971 -8.531 22.761 1.00 88.31 262 VAL A O 1
ATOM 2144 N N . LEU A 1 263 ? -3.051 -8.339 21.915 1.00 88.38 263 LEU A N 1
ATOM 2145 C CA . LEU A 1 263 ? -3.090 -6.880 21.831 1.00 88.38 263 LEU A CA 1
ATOM 2146 C C . LEU A 1 263 ? -3.710 -6.233 23.075 1.00 88.38 263 LEU A C 1
ATOM 2148 O O . LEU A 1 263 ? -3.414 -5.073 23.363 1.00 88.38 263 LEU A O 1
ATOM 2152 N N . GLN A 1 264 ? -4.519 -6.985 23.826 1.00 80.88 264 GLN A N 1
ATOM 2153 C CA . GLN A 1 264 ? -5.109 -6.564 25.093 1.00 80.88 264 GLN A CA 1
ATOM 2154 C C . GLN A 1 264 ? -4.101 -6.743 26.235 1.00 80.88 264 GLN A C 1
ATOM 2156 O O . GLN A 1 264 ? -4.021 -7.786 26.877 1.00 80.88 264 GLN A O 1
ATOM 2161 N N . GLY A 1 265 ? -3.311 -5.703 26.489 1.00 73.62 265 GLY A N 1
ATOM 2162 C CA . GLY A 1 265 ? -2.358 -5.657 27.598 1.00 73.62 265 GLY A CA 1
ATOM 2163 C C . GLY A 1 265 ? -2.300 -4.281 28.254 1.00 73.62 265 GLY A C 1
ATOM 2164 O O . GLY A 1 265 ? -3.103 -3.397 27.957 1.00 73.62 265 GLY A O 1
ATOM 2165 N N . GLU A 1 266 ? -1.318 -4.077 29.134 1.00 76.44 266 GLU A N 1
ATOM 2166 C CA . GLU A 1 266 ? -1.088 -2.774 29.784 1.00 76.44 266 GLU A CA 1
ATOM 2167 C C . GLU A 1 266 ? -0.822 -1.654 28.763 1.00 76.44 266 GLU A C 1
ATOM 2169 O O . GLU A 1 266 ? -1.177 -0.491 28.972 1.00 76.44 266 GLU A O 1
ATOM 2174 N N . ASP A 1 267 ? -0.242 -2.015 27.618 1.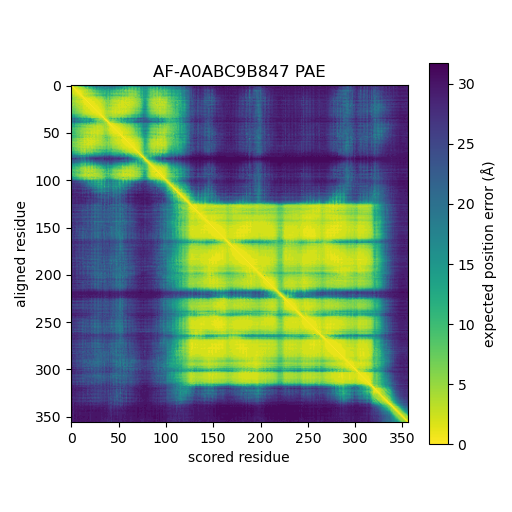00 82.56 267 ASP A N 1
ATOM 2175 C CA . ASP A 1 267 ? 0.038 -1.093 26.530 1.00 82.56 267 ASP A CA 1
ATOM 2176 C C . ASP A 1 267 ? -1.186 -0.877 25.627 1.00 82.56 267 ASP A C 1
ATOM 2178 O O . ASP A 1 267 ? -1.348 -1.505 24.577 1.00 82.56 267 ASP A O 1
ATOM 2182 N N . LYS A 1 268 ? -2.015 0.102 26.006 1.00 79.62 268 LYS A N 1
ATOM 2183 C CA . LYS A 1 268 ? -3.175 0.570 25.221 1.00 79.62 268 LYS A CA 1
ATOM 2184 C C . LYS A 1 268 ? -2.821 1.100 23.817 1.00 79.62 268 LYS A C 1
ATOM 2186 O O . LYS A 1 268 ? -3.720 1.367 23.024 1.00 79.62 268 LYS A O 1
ATOM 2191 N N . GLY A 1 269 ? -1.541 1.301 23.499 1.00 86.88 269 GLY A N 1
ATOM 2192 C CA . GLY A 1 269 ? -1.062 1.718 22.181 1.00 86.88 269 GLY A CA 1
ATOM 2193 C C . GLY A 1 269 ? -0.596 0.561 21.293 1.00 86.88 269 GLY A C 1
ATOM 2194 O O . GLY A 1 269 ? -0.257 0.794 20.132 1.00 86.88 269 GLY A O 1
ATOM 2195 N N . LYS A 1 270 ? -0.559 -0.682 21.799 1.00 91.19 270 LYS A N 1
ATOM 2196 C CA . LYS A 1 270 ? -0.011 -1.836 21.069 1.00 91.19 270 LYS A CA 1
ATOM 2197 C C . LYS A 1 270 ? -0.728 -2.099 19.745 1.00 91.19 270 LYS A C 1
ATOM 2199 O O . LYS A 1 270 ? -0.052 -2.175 18.725 1.00 91.19 270 LYS A O 1
ATOM 2204 N N . MET A 1 271 ? -2.063 -2.132 19.739 1.00 93.75 271 MET A N 1
ATOM 2205 C CA . MET A 1 271 ? -2.865 -2.284 18.514 1.00 93.75 271 MET A CA 1
ATOM 2206 C C . MET A 1 271 ? -2.457 -1.267 17.437 1.00 93.75 271 MET A C 1
ATOM 2208 O O . MET A 1 271 ? -2.195 -1.633 16.294 1.00 93.75 271 MET A O 1
ATOM 2212 N N . TRP A 1 272 ? -2.332 0.011 17.805 1.00 94.56 272 TRP A N 1
ATOM 2213 C CA . TRP A 1 272 ? -1.953 1.063 16.862 1.00 94.56 272 TRP A CA 1
ATOM 2214 C C . TRP A 1 272 ? -0.523 0.918 16.349 1.00 94.56 272 TRP A C 1
ATOM 2216 O O . TRP A 1 272 ? -0.281 1.203 15.183 1.00 94.56 272 TRP A O 1
ATOM 2226 N N . ARG A 1 273 ? 0.420 0.425 17.161 1.00 91.94 273 ARG A N 1
ATOM 2227 C CA . ARG A 1 273 ? 1.779 0.119 16.682 1.00 91.94 273 ARG A CA 1
ATOM 2228 C C . ARG A 1 273 ? 1.794 -1.021 15.666 1.00 91.94 273 ARG A C 1
ATOM 2230 O O . ARG A 1 273 ? 2.575 -0.954 14.723 1.00 91.94 273 ARG A O 1
ATOM 2237 N N . VAL A 1 274 ? 0.927 -2.023 15.825 1.00 93.56 274 VAL A N 1
ATOM 2238 C CA . VAL A 1 274 ? 0.751 -3.088 14.823 1.00 93.56 274 VAL A CA 1
ATOM 2239 C C . VAL A 1 274 ? 0.196 -2.509 13.526 1.00 93.56 274 VAL A C 1
ATOM 2241 O O . VAL A 1 274 ? 0.783 -2.715 12.470 1.00 93.56 274 VAL A O 1
ATOM 2244 N N . ILE A 1 275 ? -0.875 -1.713 13.604 1.00 95.31 275 ILE A N 1
ATOM 2245 C CA . ILE A 1 275 ? -1.462 -1.051 12.428 1.00 95.31 275 ILE A CA 1
ATOM 2246 C C . ILE A 1 275 ? -0.418 -0.173 11.717 1.00 95.31 275 ILE A C 1
ATOM 2248 O O . ILE A 1 275 ? -0.278 -0.246 10.499 1.00 95.31 275 ILE A O 1
ATOM 2252 N N . GLN A 1 276 ? 0.360 0.618 12.462 1.00 94.12 276 GLN A N 1
ATOM 2253 C CA . GLN A 1 276 ? 1.457 1.410 11.898 1.00 94.12 276 GLN A CA 1
ATOM 2254 C C . GLN A 1 276 ? 2.521 0.547 11.229 1.00 94.12 276 GLN A C 1
ATOM 2256 O O . GLN A 1 276 ? 2.963 0.892 10.139 1.00 94.12 276 GLN A O 1
ATOM 2261 N N . GLY A 1 277 ? 2.941 -0.549 11.866 1.00 90.69 277 GLY A N 1
ATOM 2262 C CA . GLY A 1 277 ? 3.939 -1.455 11.300 1.00 90.69 277 GLY A CA 1
ATOM 2263 C C . GLY A 1 277 ? 3.486 -2.018 9.956 1.00 90.69 277 GLY A C 1
ATOM 2264 O O . GLY A 1 277 ? 4.223 -1.917 8.978 1.00 90.69 277 GLY A O 1
ATOM 2265 N N . VAL A 1 278 ? 2.230 -2.464 9.869 1.00 92.81 278 VAL A N 1
ATOM 2266 C CA . VAL A 1 278 ? 1.635 -2.945 8.614 1.00 92.81 278 VAL A CA 1
ATOM 2267 C C . VAL A 1 278 ? 1.601 -1.843 7.550 1.00 92.81 278 VAL A C 1
ATOM 2269 O O . VAL A 1 278 ? 1.993 -2.079 6.409 1.00 92.81 278 VAL A O 1
ATOM 2272 N N . TRP A 1 279 ? 1.209 -0.613 7.897 1.00 95.44 279 TRP A N 1
ATOM 2273 C CA . TRP A 1 279 ? 1.221 0.496 6.934 1.00 95.44 279 TRP A CA 1
ATOM 2274 C C . TRP A 1 279 ? 2.623 0.883 6.470 1.00 95.44 279 TRP A C 1
ATOM 2276 O O . TRP A 1 279 ? 2.809 1.173 5.288 1.00 95.44 279 TRP A O 1
ATOM 2286 N N . VAL A 1 280 ? 3.613 0.868 7.364 1.00 91.44 280 VAL A N 1
ATOM 2287 C CA . VAL A 1 280 ? 5.019 1.102 7.012 1.00 91.44 280 VAL A CA 1
ATOM 2288 C C . VAL A 1 280 ? 5.511 0.014 6.061 1.00 91.44 280 VAL A C 1
ATOM 2290 O O . VAL A 1 280 ? 6.130 0.330 5.048 1.00 91.44 280 VAL A O 1
ATOM 2293 N N . GLU A 1 281 ? 5.188 -1.251 6.320 1.00 87.88 281 GLU A N 1
ATOM 2294 C CA . GLU A 1 281 ? 5.519 -2.362 5.424 1.00 87.88 281 GLU A CA 1
ATOM 2295 C C . GLU A 1 281 ? 4.856 -2.199 4.051 1.00 87.88 281 GLU A C 1
ATOM 2297 O O . GLU A 1 281 ? 5.529 -2.330 3.027 1.00 87.88 281 GLU A O 1
ATOM 2302 N N . MET A 1 282 ? 3.571 -1.831 4.003 1.00 89.50 282 MET A N 1
ATOM 2303 C CA . MET A 1 282 ? 2.859 -1.565 2.749 1.00 89.50 282 MET A CA 1
ATOM 2304 C C . MET A 1 282 ? 3.429 -0.358 1.985 1.00 89.50 282 MET A C 1
ATOM 2306 O O . MET A 1 282 ? 3.524 -0.399 0.757 1.00 89.50 282 MET A O 1
ATOM 2310 N N . LEU A 1 283 ? 3.835 0.706 2.682 1.00 90.56 283 LEU A N 1
ATOM 2311 C CA . LEU A 1 283 ? 4.490 1.880 2.094 1.00 90.56 283 LEU A CA 1
ATOM 2312 C C . LEU A 1 283 ? 5.843 1.517 1.488 1.00 90.56 283 LEU A C 1
ATOM 2314 O O . LEU A 1 283 ? 6.111 1.843 0.332 1.00 90.56 283 LEU A O 1
ATOM 2318 N N . CYS A 1 284 ? 6.680 0.812 2.249 1.00 84.50 284 CYS A N 1
ATOM 2319 C CA . CYS A 1 284 ? 7.981 0.340 1.790 1.00 84.50 284 CYS A CA 1
ATOM 2320 C C . CYS A 1 284 ? 7.830 -0.605 0.594 1.00 84.50 284 CYS A C 1
ATOM 2322 O O . CYS A 1 284 ? 8.566 -0.496 -0.389 1.00 84.50 284 CYS A O 1
ATOM 2324 N N . PHE A 1 285 ? 6.829 -1.485 0.642 1.00 81.38 285 PHE A N 1
ATOM 2325 C CA . PHE A 1 285 ? 6.477 -2.350 -0.472 1.00 81.38 285 PHE A CA 1
ATOM 2326 C C . PHE A 1 285 ? 6.094 -1.535 -1.710 1.00 81.38 285 PHE A C 1
ATOM 2328 O O . PHE A 1 285 ? 6.685 -1.720 -2.772 1.00 81.38 285 PHE A O 1
ATOM 2335 N N . SER A 1 286 ? 5.152 -0.600 -1.587 1.00 86.06 286 SER A N 1
ATOM 2336 C CA . SER A 1 286 ? 4.710 0.242 -2.701 1.00 86.06 286 SER A CA 1
ATOM 2337 C C . SER A 1 286 ? 5.872 1.044 -3.300 1.00 86.06 286 SER A C 1
ATOM 2339 O O . SER A 1 286 ? 6.061 1.038 -4.516 1.00 86.06 286 SER A O 1
ATOM 2341 N N . ALA A 1 287 ? 6.731 1.624 -2.458 1.00 85.12 287 ALA A N 1
ATOM 2342 C CA . ALA A 1 287 ? 7.918 2.363 -2.879 1.00 85.12 287 ALA A CA 1
ATOM 2343 C C . ALA A 1 287 ? 8.920 1.479 -3.639 1.00 85.12 287 ALA A C 1
ATOM 2345 O O . ALA A 1 287 ? 9.409 1.867 -4.693 1.00 85.12 287 ALA A O 1
ATOM 2346 N N . GLY A 1 288 ? 9.189 0.260 -3.164 1.00 75.94 288 GLY A N 1
ATOM 2347 C CA . GLY A 1 288 ? 10.068 -0.686 -3.860 1.00 75.94 288 GLY A CA 1
ATOM 2348 C C . GLY A 1 288 ? 9.474 -1.273 -5.149 1.00 75.94 288 GLY A C 1
ATOM 2349 O O . GLY A 1 288 ? 10.204 -1.835 -5.970 1.00 75.94 288 GLY A O 1
ATOM 2350 N N . ARG A 1 289 ? 8.150 -1.186 -5.335 1.00 75.12 289 ARG A N 1
ATOM 2351 C CA . ARG A 1 289 ? 7.425 -1.733 -6.495 1.00 75.12 289 ARG A CA 1
ATOM 2352 C C . ARG A 1 289 ? 7.082 -0.693 -7.551 1.00 75.12 289 ARG A C 1
ATOM 2354 O O . ARG A 1 289 ? 6.896 -1.060 -8.718 1.00 75.12 289 ARG A O 1
ATOM 2361 N N . CYS A 1 290 ? 6.987 0.566 -7.152 1.00 79.31 290 CYS A N 1
ATOM 2362 C CA . CYS A 1 290 ? 6.822 1.685 -8.053 1.00 79.31 290 CYS A CA 1
ATOM 2363 C C . CYS A 1 290 ? 8.009 1.744 -9.026 1.00 79.31 290 CYS A C 1
ATOM 2365 O O . CYS A 1 290 ? 9.158 1.448 -8.699 1.00 79.31 290 CYS A O 1
ATOM 2367 N N . ARG A 1 291 ? 7.720 2.062 -10.289 1.00 74.81 291 ARG A N 1
ATOM 2368 C CA . ARG A 1 291 ? 8.753 2.085 -11.329 1.00 74.81 291 ARG A CA 1
ATOM 2369 C C . ARG A 1 291 ? 9.682 3.273 -11.089 1.00 74.81 291 ARG A C 1
ATOM 2371 O O . ARG A 1 291 ? 9.203 4.389 -10.909 1.00 74.81 291 ARG A O 1
ATOM 2378 N N . GLY A 1 292 ? 10.996 3.068 -11.195 1.00 75.56 292 GLY A N 1
ATOM 2379 C CA . GLY A 1 292 ? 11.989 4.134 -10.989 1.00 75.56 292 GLY A CA 1
ATOM 2380 C C . GLY A 1 292 ? 11.723 5.395 -11.823 1.00 75.56 292 GLY A C 1
ATOM 2381 O O . GLY A 1 292 ? 11.844 6.510 -11.322 1.00 75.56 292 GLY A O 1
ATOM 2382 N N . TYR A 1 293 ? 11.243 5.245 -13.065 1.00 78.81 293 TYR A N 1
ATOM 2383 C CA . TYR A 1 293 ? 10.879 6.397 -13.897 1.00 78.81 293 TYR A CA 1
ATOM 2384 C C . TYR A 1 293 ? 9.697 7.205 -13.328 1.00 78.81 293 TYR A C 1
ATOM 2386 O O . TYR A 1 293 ? 9.643 8.415 -13.534 1.00 78.81 293 TYR A O 1
ATOM 2394 N N . LEU A 1 294 ? 8.745 6.571 -12.628 1.00 81.44 294 LEU A N 1
ATOM 2395 C CA . LEU A 1 294 ? 7.628 7.269 -11.984 1.00 81.44 294 LEU A CA 1
ATOM 2396 C C . LEU A 1 294 ? 8.125 8.089 -10.795 1.00 81.44 294 LEU A C 1
ATOM 2398 O O . LEU A 1 294 ? 7.704 9.235 -10.655 1.00 81.44 294 LEU A O 1
ATOM 2402 N N . HIS A 1 295 ? 9.074 7.557 -10.017 1.00 85.06 295 HIS A N 1
ATOM 2403 C CA . HIS A 1 295 ? 9.766 8.330 -8.983 1.00 85.06 295 HIS A CA 1
ATOM 2404 C C . HIS A 1 295 ? 10.507 9.531 -9.578 1.00 85.06 295 HIS A C 1
ATOM 2406 O O . HIS A 1 295 ? 10.302 10.659 -9.136 1.00 85.06 295 HIS A O 1
ATOM 2412 N N . ALA A 1 296 ? 11.285 9.326 -10.645 1.00 83.19 296 ALA A N 1
ATOM 2413 C CA . ALA A 1 296 ? 11.993 10.408 -11.333 1.00 83.19 296 ALA A CA 1
ATOM 2414 C C . ALA A 1 296 ? 11.035 11.468 -11.917 1.00 83.19 296 ALA A C 1
ATOM 2416 O O . ALA A 1 296 ? 11.250 12.671 -11.761 1.00 83.19 296 ALA A O 1
ATOM 2417 N N . LYS A 1 297 ? 9.932 11.036 -12.543 1.00 85.06 297 LYS A N 1
ATOM 2418 C CA . LYS A 1 297 ? 8.886 11.917 -13.087 1.00 85.06 297 LYS A CA 1
ATOM 2419 C C . LYS A 1 297 ? 8.207 12.740 -11.993 1.00 85.06 297 LYS A C 1
ATOM 2421 O O . LYS A 1 297 ? 7.912 13.911 -12.212 1.00 85.06 297 LYS A O 1
ATOM 2426 N N . SER A 1 298 ? 7.935 12.120 -10.849 1.00 86.94 298 SER A N 1
ATOM 2427 C CA . SER A 1 298 ? 7.365 12.770 -9.670 1.00 86.94 298 SER A CA 1
ATOM 2428 C C . SER A 1 298 ? 8.309 13.845 -9.117 1.00 86.94 298 SER A C 1
ATOM 2430 O O . SER A 1 298 ? 7.875 14.974 -8.890 1.00 86.94 298 SER A O 1
ATOM 2432 N N . LEU A 1 299 ? 9.606 13.544 -8.991 1.00 87.88 299 LEU A N 1
ATOM 2433 C CA . LEU A 1 299 ? 10.617 14.498 -8.518 1.00 87.88 299 LEU A CA 1
ATOM 2434 C C . LEU A 1 299 ? 10.689 15.754 -9.399 1.00 87.88 299 LEU A C 1
ATOM 2436 O O . LEU A 1 299 ? 10.773 16.863 -8.880 1.00 87.88 299 LEU A O 1
ATOM 2440 N N . GLY A 1 300 ? 10.552 15.605 -10.720 1.00 81.50 300 GLY A N 1
ATOM 2441 C CA . GLY A 1 300 ? 10.497 16.738 -11.652 1.00 81.50 300 GLY A CA 1
ATOM 2442 C C . GLY A 1 300 ? 9.238 17.615 -11.549 1.00 81.50 300 GLY A C 1
ATOM 2443 O O . GLY A 1 300 ? 9.197 18.678 -12.162 1.00 81.50 300 GLY A O 1
ATOM 2444 N N . LYS A 1 301 ? 8.206 17.190 -10.804 1.00 83.88 301 LYS A N 1
ATOM 2445 C CA . LYS A 1 301 ? 6.909 17.882 -10.667 1.00 83.88 301 LYS A CA 1
ATOM 2446 C C . LYS A 1 301 ? 6.614 18.399 -9.254 1.00 83.88 301 LYS A C 1
ATOM 2448 O O . LYS A 1 301 ? 5.490 18.818 -8.998 1.00 83.88 301 LYS A O 1
ATOM 2453 N N . GLY A 1 302 ? 7.600 18.380 -8.357 1.00 78.19 302 GLY A N 1
ATOM 2454 C CA . GLY A 1 302 ? 7.439 18.799 -6.958 1.00 78.19 302 GLY A CA 1
ATOM 2455 C C . GLY A 1 302 ? 7.554 17.668 -5.933 1.00 78.19 302 GLY A C 1
ATOM 2456 O O . GLY A 1 302 ? 7.458 17.937 -4.741 1.00 78.19 302 GLY A O 1
ATOM 2457 N N . GLY A 1 303 ? 7.819 16.434 -6.377 1.00 82.50 303 GLY A N 1
ATOM 2458 C CA . GLY A 1 303 ? 7.981 15.265 -5.512 1.00 82.50 303 GLY A CA 1
ATOM 2459 C C . GLY A 1 303 ? 6.654 14.600 -5.131 1.00 82.50 303 GLY A C 1
ATOM 2460 O O . GLY A 1 303 ? 5.588 15.196 -5.188 1.00 82.50 303 GLY A O 1
ATOM 2461 N N . GLU A 1 304 ? 6.729 13.325 -4.763 1.00 91.25 304 GLU A N 1
ATOM 2462 C CA . GLU A 1 304 ? 5.638 12.528 -4.185 1.00 91.25 304 GLU A CA 1
ATOM 2463 C C . GLU A 1 304 ? 6.192 11.880 -2.925 1.00 91.25 304 GLU A C 1
ATOM 2465 O O . GLU A 1 304 ? 7.350 11.449 -2.928 1.00 91.25 304 GLU A O 1
ATOM 2470 N N . TYR A 1 305 ? 5.382 11.768 -1.869 1.00 92.50 305 TYR A N 1
ATOM 2471 C CA . TYR A 1 305 ? 5.830 11.198 -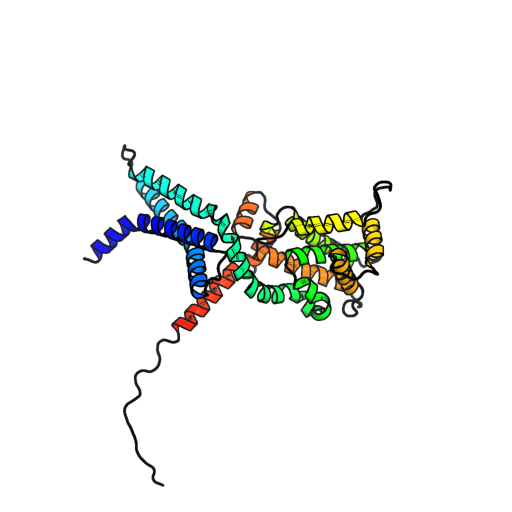0.593 1.00 92.50 305 TYR A CA 1
ATOM 2472 C C . TYR A 1 305 ? 6.476 9.813 -0.776 1.00 92.50 305 TYR A C 1
ATOM 2474 O O . TYR A 1 305 ? 7.556 9.548 -0.248 1.00 92.50 305 TYR A O 1
ATOM 2482 N N . LEU A 1 306 ? 5.889 8.973 -1.635 1.00 92.06 306 LEU A N 1
ATOM 2483 C CA . LEU A 1 306 ? 6.408 7.639 -1.950 1.00 92.06 306 LEU A CA 1
ATOM 2484 C C . LEU A 1 306 ? 7.824 7.668 -2.545 1.00 92.06 306 LEU A C 1
ATOM 2486 O O . LEU A 1 306 ? 8.612 6.760 -2.304 1.00 92.06 306 LEU A O 1
ATOM 2490 N N . SER A 1 307 ? 8.164 8.707 -3.310 1.00 90.81 307 SER A N 1
ATOM 2491 C CA . SER A 1 307 ? 9.506 8.874 -3.878 1.00 90.81 307 SER A CA 1
ATOM 2492 C C . SER A 1 307 ? 10.544 9.175 -2.798 1.00 90.81 307 SER A C 1
ATOM 2494 O O . SER A 1 307 ? 11.670 8.699 -2.900 1.00 90.81 307 SER A O 1
ATOM 2496 N N . TYR A 1 308 ? 10.173 9.895 -1.736 1.00 91.31 308 TYR A N 1
ATOM 2497 C CA . TYR A 1 308 ? 11.058 10.101 -0.586 1.00 91.31 308 TYR A CA 1
ATOM 2498 C C . TYR A 1 308 ? 11.248 8.818 0.223 1.00 91.31 308 TYR A C 1
ATOM 2500 O O . TYR A 1 308 ? 12.370 8.526 0.629 1.00 91.31 308 TYR A O 1
ATOM 2508 N N . VAL A 1 309 ? 10.184 8.024 0.404 1.00 89.12 309 VAL A N 1
ATOM 2509 C CA . VAL A 1 309 ? 10.289 6.688 1.014 1.00 89.12 309 VAL A CA 1
ATOM 2510 C C . VAL A 1 309 ? 11.246 5.822 0.198 1.00 89.12 309 VAL A C 1
ATOM 2512 O O . VAL A 1 309 ? 12.184 5.267 0.755 1.00 89.12 309 VAL A O 1
ATOM 2515 N N . TRP A 1 310 ? 11.082 5.774 -1.125 1.00 86.31 310 TRP A N 1
ATOM 2516 C CA . TRP A 1 310 ? 11.966 5.027 -2.024 1.00 86.31 310 TRP A CA 1
ATOM 2517 C C . TRP A 1 310 ? 13.441 5.455 -1.917 1.00 86.31 310 TRP A C 1
ATOM 2519 O O . TRP A 1 310 ? 14.321 4.603 -1.794 1.00 86.31 310 TRP A O 1
ATOM 2529 N N . LEU A 1 311 ? 13.721 6.763 -1.888 1.00 85.50 311 LEU A N 1
ATOM 2530 C CA . LEU A 1 311 ? 15.080 7.284 -1.692 1.00 85.50 311 LEU A CA 1
ATOM 2531 C C . LEU A 1 311 ? 15.656 6.919 -0.319 1.00 85.50 311 LEU A C 1
ATOM 2533 O O . LEU A 1 311 ? 16.831 6.571 -0.225 1.00 85.50 311 LEU A O 1
ATOM 2537 N N . LEU A 1 312 ? 14.840 6.968 0.737 1.00 82.62 312 LEU A N 1
ATOM 2538 C CA . LEU A 1 312 ? 15.254 6.554 2.076 1.00 82.62 312 LEU A CA 1
ATOM 2539 C C . LEU A 1 312 ? 15.590 5.060 2.109 1.00 82.62 312 LEU A C 1
ATOM 2541 O O . LEU A 1 312 ? 16.611 4.688 2.679 1.00 82.62 312 LEU A O 1
ATOM 2545 N N . LEU A 1 313 ? 14.777 4.213 1.466 1.00 74.88 313 LEU A N 1
ATOM 2546 C CA . LEU A 1 313 ? 15.070 2.783 1.344 1.00 74.88 313 LEU A CA 1
ATOM 2547 C C . LEU A 1 313 ? 16.431 2.555 0.673 1.00 74.88 313 LEU A C 1
ATOM 2549 O O . LEU A 1 313 ? 17.265 1.827 1.210 1.00 74.88 313 LEU A O 1
ATOM 2553 N N . SER A 1 314 ? 16.675 3.245 -0.444 1.00 71.56 314 SER A N 1
ATOM 2554 C CA . SER A 1 314 ? 17.945 3.183 -1.174 1.00 71.56 314 SER A CA 1
ATOM 2555 C C . SER A 1 314 ? 19.131 3.649 -0.319 1.00 71.56 314 SER A C 1
ATOM 2557 O O . SER A 1 314 ? 20.144 2.957 -0.241 1.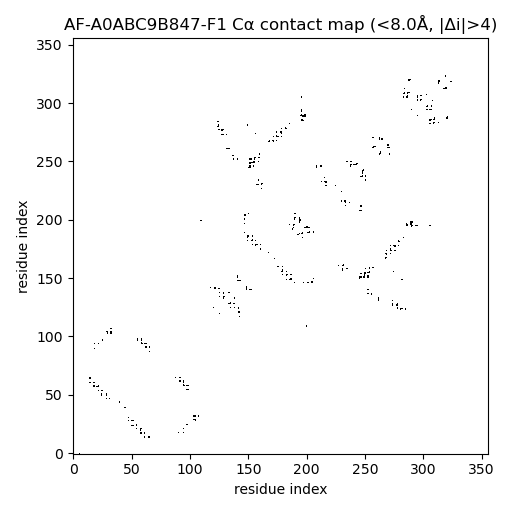00 71.56 314 SER A O 1
ATOM 2559 N N . TYR A 1 315 ? 18.993 4.771 0.398 1.00 72.06 315 TYR A N 1
ATOM 2560 C CA . TYR A 1 315 ? 20.033 5.289 1.293 1.00 72.06 315 TYR A CA 1
ATOM 2561 C C . TYR A 1 315 ? 20.373 4.320 2.434 1.00 72.06 315 TYR A C 1
ATOM 2563 O O . TYR A 1 315 ? 21.538 4.165 2.794 1.00 72.06 315 TYR A O 1
ATOM 2571 N N . MET A 1 316 ? 19.370 3.632 2.983 1.00 66.94 316 MET A N 1
ATOM 2572 C CA . MET A 1 316 ? 19.549 2.644 4.052 1.00 66.94 316 MET A CA 1
ATOM 2573 C C . MET A 1 316 ? 20.160 1.321 3.558 1.00 66.94 316 MET A C 1
ATOM 2575 O O . MET A 1 316 ? 20.285 0.379 4.339 1.00 66.94 316 MET A O 1
ATOM 2579 N N . GLY A 1 317 ? 20.516 1.222 2.272 1.00 54.56 317 GLY A N 1
ATOM 2580 C CA . GLY A 1 317 ? 21.040 -0.001 1.667 1.00 54.56 317 GLY A CA 1
ATOM 2581 C C . GLY A 1 317 ? 20.000 -1.119 1.581 1.00 54.56 317 GLY A C 1
ATOM 2582 O O . GLY A 1 317 ? 20.364 -2.284 1.406 1.00 54.56 317 GLY A O 1
ATOM 2583 N N . MET A 1 318 ? 18.710 -0.791 1.722 1.00 57.62 318 MET A N 1
ATOM 2584 C CA . MET A 1 318 ? 17.642 -1.748 1.473 1.00 57.62 318 MET A CA 1
ATOM 2585 C C . MET A 1 318 ? 17.526 -1.928 -0.031 1.00 57.62 318 MET A C 1
ATOM 2587 O O . MET A 1 318 ? 16.992 -1.069 -0.729 1.00 57.62 318 MET A O 1
ATOM 2591 N N . GLU A 1 319 ? 18.058 -3.051 -0.513 1.00 53.25 319 GLU A N 1
ATOM 2592 C CA . GLU A 1 319 ? 18.026 -3.383 -1.931 1.00 53.25 319 GLU A CA 1
ATOM 2593 C C . GLU A 1 319 ? 16.597 -3.339 -2.449 1.00 53.25 319 GLU A C 1
ATOM 2595 O O . GLU A 1 319 ? 15.708 -4.066 -1.985 1.00 53.25 319 GLU A O 1
ATOM 2600 N N . THR A 1 320 ? 16.394 -2.482 -3.439 1.00 52.19 320 THR A N 1
ATOM 2601 C CA . THR A 1 320 ? 15.152 -2.428 -4.184 1.00 52.19 320 THR A CA 1
ATOM 2602 C C . THR A 1 320 ? 14.929 -3.769 -4.876 1.00 52.19 320 THR A C 1
ATOM 2604 O O . THR A 1 320 ? 15.856 -4.530 -5.163 1.00 52.19 320 THR A O 1
ATOM 2607 N N . LEU A 1 321 ? 13.669 -4.079 -5.168 1.00 48.22 321 LEU A N 1
ATOM 2608 C CA . LEU A 1 321 ? 13.305 -5.333 -5.819 1.00 48.22 321 LEU A CA 1
ATOM 2609 C C . LEU A 1 321 ? 14.072 -5.542 -7.148 1.00 48.22 321 LEU A C 1
ATOM 2611 O O . LEU A 1 321 ? 14.397 -6.671 -7.497 1.00 48.22 321 LEU A O 1
ATOM 2615 N N . ALA A 1 322 ? 14.408 -4.452 -7.847 1.00 46.22 322 ALA A N 1
ATOM 2616 C CA . ALA A 1 322 ? 15.223 -4.467 -9.061 1.00 46.22 322 ALA A CA 1
ATOM 2617 C C . ALA A 1 322 ? 16.700 -4.831 -8.800 1.00 46.22 322 ALA A C 1
ATOM 2619 O O . ALA A 1 322 ? 17.283 -5.593 -9.566 1.00 46.22 322 ALA A O 1
ATOM 2620 N N . GLU A 1 323 ? 17.290 -4.338 -7.709 1.00 46.34 323 GLU A N 1
ATOM 2621 C CA . GLU A 1 323 ? 18.679 -4.634 -7.323 1.00 46.34 323 GLU A CA 1
ATOM 2622 C C . GLU A 1 323 ? 18.838 -6.079 -6.831 1.00 46.34 323 GLU A C 1
ATOM 2624 O O . GLU A 1 323 ? 19.815 -6.747 -7.175 1.00 46.34 323 GLU A O 1
ATOM 2629 N N . LYS A 1 324 ? 17.843 -6.610 -6.100 1.00 49.66 324 LYS A N 1
ATOM 2630 C CA . LYS A 1 324 ? 17.828 -8.031 -5.707 1.00 49.66 324 LYS A CA 1
ATOM 2631 C C . LYS A 1 324 ? 17.787 -8.961 -6.916 1.00 49.66 324 LYS A C 1
ATOM 2633 O O . LYS A 1 324 ? 18.540 -9.927 -6.939 1.00 49.66 324 LYS A O 1
ATOM 2638 N N . MET A 1 325 ? 16.965 -8.650 -7.923 1.00 44.56 325 MET A N 1
ATOM 2639 C CA . MET A 1 325 ? 16.911 -9.430 -9.168 1.00 44.56 325 MET A CA 1
ATOM 2640 C C . MET A 1 325 ? 18.286 -9.491 -9.850 1.00 44.56 325 MET A C 1
ATOM 2642 O O . MET A 1 325 ? 18.768 -10.579 -10.150 1.00 44.56 325 MET A O 1
ATOM 2646 N N . GLN A 1 326 ? 18.981 -8.352 -9.970 1.00 43.78 326 GLN A N 1
ATOM 2647 C CA . GLN A 1 326 ? 20.330 -8.311 -10.551 1.00 43.78 326 GLN A CA 1
ATOM 2648 C C . GLN A 1 326 ? 21.351 -9.151 -9.767 1.00 43.78 326 GLN A C 1
ATOM 2650 O O . GLN A 1 326 ? 22.235 -9.768 -10.362 1.00 43.78 326 GLN A O 1
ATOM 2655 N N . ARG A 1 327 ? 21.251 -9.195 -8.433 1.00 40.94 327 ARG A N 1
ATOM 2656 C CA . ARG A 1 327 ? 22.175 -9.968 -7.590 1.00 40.94 327 ARG A CA 1
ATOM 2657 C C . ARG A 1 327 ? 21.920 -11.475 -7.656 1.00 40.94 327 ARG A C 1
ATOM 2659 O O . ARG A 1 327 ? 22.887 -12.234 -7.700 1.00 40.94 327 ARG A O 1
ATOM 2666 N N . THR A 1 328 ? 20.661 -11.916 -7.649 1.00 39.84 328 THR A N 1
ATOM 2667 C CA . THR A 1 328 ? 20.323 -13.348 -7.720 1.00 39.84 328 THR A CA 1
ATOM 2668 C C . THR A 1 328 ? 20.771 -13.951 -9.056 1.00 39.84 328 THR A C 1
ATOM 2670 O O . THR A 1 328 ? 21.374 -15.020 -9.066 1.00 39.84 328 THR A O 1
ATOM 2673 N N . GLU A 1 329 ? 20.620 -13.212 -10.158 1.00 42.03 329 GLU A N 1
ATOM 2674 C CA . GLU A 1 329 ? 21.107 -13.606 -11.491 1.00 42.03 329 GLU A CA 1
ATOM 2675 C C . GLU A 1 329 ? 22.642 -13.716 -11.560 1.00 42.03 329 GLU A C 1
ATOM 2677 O O . GLU A 1 329 ? 23.182 -14.646 -12.161 1.00 42.03 329 GLU A O 1
ATOM 2682 N N . LEU A 1 330 ? 23.369 -12.809 -10.894 1.00 38.34 330 LEU A N 1
ATOM 2683 C CA . LEU A 1 330 ? 24.830 -12.895 -10.774 1.00 38.34 330 LEU A CA 1
ATOM 2684 C C . LEU A 1 330 ? 25.272 -14.127 -9.970 1.00 38.34 330 LEU A C 1
ATOM 2686 O O . LEU A 1 330 ? 26.283 -14.743 -10.304 1.00 38.34 330 LEU A O 1
ATOM 2690 N N . GLN A 1 331 ? 24.536 -14.503 -8.920 1.00 35.69 331 GLN A N 1
ATOM 2691 C CA . GLN A 1 331 ? 24.868 -15.667 -8.093 1.00 35.69 331 GLN A CA 1
ATOM 2692 C C . GLN A 1 331 ? 24.576 -17.000 -8.791 1.00 35.69 331 GLN A C 1
ATOM 2694 O O . GLN A 1 331 ? 25.387 -17.921 -8.682 1.00 35.69 331 GLN A O 1
ATOM 2699 N N . GLU A 1 332 ? 23.481 -17.101 -9.546 1.00 41.97 332 GLU A N 1
ATOM 2700 C CA . GLU A 1 332 ? 23.182 -18.287 -10.362 1.00 41.97 332 GLU A CA 1
ATOM 2701 C C . GLU A 1 332 ? 24.206 -18.456 -11.496 1.00 41.97 332 GLU A C 1
ATOM 2703 O O . GLU A 1 332 ? 24.732 -19.553 -11.685 1.00 41.97 332 GLU A O 1
ATOM 2708 N N . GLY A 1 333 ? 24.620 -17.363 -12.150 1.00 42.31 333 GLY A N 1
ATOM 2709 C CA . GLY A 1 333 ? 25.685 -17.396 -13.160 1.00 42.31 333 GLY A CA 1
ATOM 2710 C C . GLY A 1 333 ? 27.062 -17.815 -12.616 1.00 42.31 333 GLY A C 1
ATOM 2711 O O . GLY A 1 333 ? 27.833 -18.472 -13.317 1.00 42.31 333 GLY A O 1
ATOM 2712 N N . ILE A 1 334 ? 27.378 -17.497 -11.355 1.00 46.84 334 ILE A N 1
ATOM 2713 C CA . ILE A 1 334 ? 28.617 -17.948 -10.693 1.00 46.84 334 ILE A CA 1
ATOM 2714 C C . ILE A 1 334 ? 28.539 -19.438 -10.323 1.00 46.84 334 ILE A C 1
ATOM 2716 O O . ILE A 1 334 ? 29.533 -20.154 -10.460 1.00 46.84 334 ILE A O 1
ATOM 2720 N N . HIS A 1 335 ? 27.373 -19.927 -9.890 1.00 40.19 335 HIS A N 1
ATOM 2721 C CA . HIS A 1 335 ? 27.186 -21.345 -9.577 1.00 40.19 335 HIS A CA 1
ATOM 2722 C C . HIS A 1 335 ? 27.183 -22.232 -10.829 1.00 40.19 335 HIS A C 1
ATOM 2724 O O . HIS A 1 335 ? 27.775 -23.313 -10.796 1.00 40.19 335 HIS A O 1
ATOM 2730 N N . GLU A 1 336 ? 26.617 -21.765 -11.944 1.00 44.03 336 GLU A N 1
ATOM 2731 C CA . GLU A 1 336 ? 26.676 -22.476 -13.228 1.00 44.03 336 GLU A CA 1
ATOM 2732 C C . GLU A 1 336 ? 28.058 -22.378 -13.899 1.00 44.03 336 GLU A C 1
ATOM 2734 O O . GLU A 1 336 ? 28.503 -23.333 -14.536 1.00 44.03 336 GLU A O 1
ATOM 2739 N N . GLY A 1 337 ? 28.804 -21.287 -13.686 1.00 42.56 337 GLY A N 1
ATOM 2740 C CA . GLY A 1 337 ? 30.189 -21.139 -14.155 1.00 42.56 337 GLY A CA 1
ATOM 2741 C C . GLY A 1 337 ? 31.241 -21.911 -13.339 1.00 42.56 337 GLY A C 1
ATOM 2742 O O . GLY A 1 337 ? 32.374 -22.072 -13.794 1.00 42.56 337 GLY A O 1
ATOM 2743 N N . GLY A 1 338 ? 30.891 -22.396 -12.140 1.00 37.78 338 GLY A N 1
ATOM 2744 C CA . GLY A 1 338 ? 31.804 -23.082 -11.214 1.00 37.78 338 GLY A CA 1
ATOM 2745 C C . GLY A 1 338 ? 31.854 -24.612 -11.338 1.00 37.78 338 GLY A C 1
ATOM 2746 O O . GLY A 1 338 ? 32.794 -25.236 -10.841 1.00 37.78 338 GLY A O 1
ATOM 2747 N N . ILE A 1 339 ? 30.896 -25.243 -12.025 1.00 41.31 339 ILE A N 1
ATOM 2748 C CA . ILE A 1 339 ? 30.862 -26.703 -12.240 1.00 41.31 339 ILE A CA 1
ATOM 2749 C C . ILE A 1 339 ? 31.513 -27.014 -13.593 1.00 41.31 339 ILE A C 1
ATOM 2751 O O . ILE A 1 339 ? 30.889 -27.506 -14.526 1.00 41.31 339 ILE A O 1
ATOM 2755 N N . GLY A 1 340 ? 32.788 -26.650 -13.727 1.00 40.25 340 GLY A N 1
ATOM 2756 C CA . GLY A 1 340 ? 33.463 -26.688 -15.024 1.00 40.25 340 GLY A CA 1
ATOM 2757 C C . GLY A 1 340 ? 34.927 -27.093 -15.018 1.00 40.25 340 GLY A C 1
ATOM 2758 O O . GLY A 1 340 ? 35.489 -27.202 -16.096 1.00 40.25 340 GLY A O 1
ATOM 2759 N N . THR A 1 341 ? 35.579 -27.330 -13.877 1.00 42.81 341 THR A N 1
ATOM 2760 C CA . THR A 1 341 ? 37.003 -27.722 -13.866 1.00 42.81 341 THR A CA 1
ATOM 2761 C C . THR A 1 341 ? 37.396 -28.493 -12.602 1.00 42.81 341 THR A C 1
ATOM 2763 O O . THR A 1 341 ? 38.152 -28.017 -11.759 1.00 42.81 341 THR A O 1
ATOM 2766 N N . ARG A 1 342 ? 36.969 -29.754 -12.469 1.00 37.16 342 ARG A N 1
ATOM 2767 C CA . ARG A 1 342 ? 37.756 -30.701 -11.664 1.00 37.16 342 ARG A CA 1
ATOM 2768 C C . ARG A 1 342 ? 37.631 -32.132 -12.172 1.00 37.16 342 ARG A C 1
ATOM 2770 O O . ARG A 1 342 ? 36.540 -32.669 -12.290 1.00 37.16 342 ARG A O 1
ATOM 2777 N N . ASN A 1 343 ? 38.806 -32.718 -12.396 1.00 37.62 343 ASN A N 1
ATOM 2778 C CA . ASN A 1 343 ? 39.105 -34.139 -12.584 1.00 37.62 343 ASN A CA 1
ATOM 2779 C C . ASN A 1 343 ? 39.019 -34.682 -14.018 1.00 37.62 343 ASN A C 1
ATOM 2781 O O . ASN A 1 343 ? 38.091 -35.384 -14.402 1.00 37.62 343 ASN A O 1
ATOM 2785 N N . ARG A 1 344 ? 40.106 -34.468 -14.771 1.00 35.06 344 ARG A N 1
ATOM 2786 C CA . ARG A 1 344 ? 40.513 -35.370 -15.859 1.00 35.06 344 ARG A CA 1
ATOM 2787 C C . ARG A 1 344 ? 42.017 -35.665 -15.812 1.00 35.06 344 ARG A C 1
ATOM 2789 O O . ARG A 1 344 ? 42.683 -35.488 -16.812 1.00 35.06 344 ARG A O 1
ATOM 2796 N N . TRP A 1 345 ? 42.543 -36.087 -14.658 1.00 36.09 345 TRP A N 1
ATOM 2797 C CA . TRP A 1 345 ? 43.875 -36.712 -14.534 1.00 36.09 345 TRP A CA 1
ATOM 2798 C C . TRP A 1 345 ? 43.939 -37.583 -13.271 1.00 36.09 345 TRP A C 1
ATOM 2800 O O . TRP A 1 345 ? 44.560 -37.199 -12.291 1.00 36.09 345 TRP A O 1
ATOM 2810 N N . ALA A 1 346 ? 43.245 -38.724 -13.262 1.00 39.28 346 ALA A N 1
ATOM 2811 C CA . ALA A 1 346 ? 43.518 -39.827 -12.330 1.00 39.28 346 ALA A CA 1
ATOM 2812 C C . ALA A 1 346 ? 42.715 -41.071 -12.742 1.00 39.28 346 ALA A C 1
ATOM 2814 O O . ALA A 1 346 ? 41.706 -41.415 -12.133 1.00 39.28 346 ALA A O 1
ATOM 2815 N N . SER A 1 347 ? 43.122 -41.738 -13.821 1.00 34.28 347 SER A N 1
ATOM 2816 C CA . SER A 1 347 ? 42.659 -43.096 -14.132 1.00 34.28 347 SER A CA 1
ATOM 2817 C C . SER A 1 347 ? 43.736 -43.793 -14.951 1.00 34.28 347 SER A C 1
ATOM 2819 O O . SER A 1 347 ? 43.815 -43.616 -16.162 1.00 34.28 347 SER A O 1
ATOM 2821 N N . GLY A 1 348 ? 44.610 -44.531 -14.272 1.00 31.17 348 GLY A N 1
ATOM 2822 C CA . GLY A 1 348 ? 45.681 -45.270 -14.928 1.00 31.17 348 GLY A CA 1
ATOM 2823 C C . GLY A 1 348 ? 46.617 -45.963 -13.950 1.00 31.17 348 GLY A C 1
ATOM 2824 O O . GLY A 1 348 ? 47.791 -45.631 -13.927 1.00 31.17 348 GLY A O 1
ATOM 2825 N N . ALA A 1 349 ? 46.096 -46.882 -13.136 1.00 33.25 349 ALA A N 1
ATOM 2826 C CA . ALA A 1 349 ? 46.815 -48.088 -12.712 1.00 33.25 349 ALA A CA 1
ATOM 2827 C C . ALA A 1 349 ? 45.868 -48.989 -11.913 1.00 33.25 349 ALA A C 1
ATOM 2829 O O . ALA A 1 349 ? 45.348 -48.629 -10.861 1.00 33.25 349 ALA A O 1
ATOM 2830 N N . THR A 1 350 ? 45.620 -50.150 -12.488 1.00 36.00 350 THR A N 1
ATOM 2831 C CA . THR A 1 350 ? 44.830 -51.268 -11.998 1.00 36.00 350 THR A CA 1
ATOM 2832 C C . THR A 1 350 ? 45.576 -52.092 -10.949 1.00 36.00 350 THR A C 1
ATOM 2834 O O . THR A 1 350 ? 46.778 -52.277 -11.082 1.00 36.00 350 THR A O 1
ATOM 2837 N N . SER A 1 351 ? 44.796 -52.677 -10.031 1.00 32.97 351 SER A N 1
ATOM 2838 C CA . SER A 1 351 ? 44.860 -54.080 -9.578 1.00 32.97 351 SER A CA 1
ATOM 2839 C C . SER A 1 351 ? 46.179 -54.625 -9.019 1.00 32.97 351 SER A C 1
ATOM 2841 O O . SER A 1 351 ? 47.110 -54.846 -9.779 1.00 32.97 351 SER A O 1
ATOM 2843 N N . SER A 1 352 ? 46.171 -55.039 -7.747 1.00 33.53 352 SER A N 1
ATOM 2844 C CA . SER A 1 352 ? 46.098 -56.471 -7.382 1.00 33.53 352 SER A CA 1
ATOM 2845 C C . SER A 1 352 ? 46.352 -56.687 -5.883 1.00 33.53 352 SER A C 1
ATOM 2847 O O . SER A 1 352 ? 47.379 -56.267 -5.364 1.00 33.53 352 SER A O 1
ATOM 2849 N N . ASP A 1 353 ? 45.413 -57.399 -5.266 1.00 35.66 353 ASP A N 1
ATOM 2850 C CA . ASP A 1 353 ? 45.614 -58.502 -4.322 1.00 35.66 353 ASP A CA 1
ATOM 2851 C C . ASP A 1 353 ? 46.185 -58.295 -2.906 1.00 35.66 353 ASP A C 1
ATOM 2853 O O . ASP A 1 353 ? 47.307 -57.862 -2.661 1.00 35.66 353 ASP A O 1
ATOM 2857 N N . ASN A 1 354 ? 45.338 -58.755 -1.977 1.00 34.81 354 ASN A N 1
ATOM 2858 C CA . ASN A 1 354 ? 45.608 -59.336 -0.665 1.00 34.81 354 ASN A CA 1
ATOM 2859 C C . ASN A 1 354 ? 46.990 -59.992 -0.508 1.00 34.81 354 ASN A C 1
ATOM 2861 O O . ASN A 1 354 ? 47.415 -60.720 -1.399 1.00 34.81 354 ASN A O 1
ATOM 2865 N N . ILE A 1 355 ? 47.558 -59.900 0.702 1.00 38.75 355 ILE A N 1
ATOM 2866 C CA . ILE A 1 355 ? 48.029 -61.043 1.511 1.00 38.75 355 ILE A CA 1
ATOM 2867 C C . ILE A 1 355 ? 48.364 -60.551 2.937 1.00 38.75 355 ILE A C 1
ATOM 2869 O O . ILE A 1 355 ? 49.227 -59.696 3.105 1.00 38.75 355 ILE A O 1
ATOM 2873 N N . VAL A 1 356 ? 47.660 -61.179 3.895 1.00 39.00 356 VAL A N 1
ATOM 2874 C CA . VAL A 1 356 ? 47.905 -61.388 5.346 1.00 39.00 356 VAL A CA 1
ATOM 2875 C C . VAL A 1 356 ? 47.900 -60.185 6.288 1.00 39.00 356 VAL A C 1
ATOM 2877 O O . VAL A 1 356 ? 48.820 -59.344 6.236 1.00 39.00 356 VAL A O 1
#

Radius of gyration: 29.06 Å; Cα contacts (8 Å, |Δi|>4): 260; chains: 1; bounding box: 81×85×76 Å

InterPro domains:
  IPR007658 Protein of unknown function DUF594 [PF04578] (266-318)
  IPR025315 Domain of unknown function DUF4220 [PF13968] (49-127)

pLDDT: mean 74.81, std 18.05, range [31.17, 97.19]

Secondary structure (DSSP, 8-state):
--HHHHHHHHHHHHHHHHHHHHHHHHHHHHHHHHTTTS---HHHHHHHHHHHHHHHHHHHHHHHHHHHHHHHHTTS--SS--HHHHHHHHHHHHHHHHHH-GGGGGGHHHHHHHHHHHHHHHHHHSHHHHHTT-HHHHHHHHSS-HHHHHHHHHHHHHHHHHHS-TT--HHHHHHHHHHHHHHHHHHHHHHH-HHHH-TT--HHHHHHHHHHHHTTS--TTS----HHHHHHHHHHHHTT--SS-HHHHHHHHHHHHHH-TTT-SS-TTHHHHHHHHHHHHHHHHHHHHS-HHHHHHHHTTT--HHHHHHHHHHHTT---HHHHHHHHHHHHHHHHHHTT---SS-----------

Foldseek 3Di:
DDPVVVVVVCLVCVLVVLLVLLVVLVVVLVVVLVVVVDDDDPVVLVVNVVSVVVNLVSLVVSVVSLVVVVVVVVVDDDPDDDPVVVVSVVSNVSSVCSVVPPPSNLVSCVVVCVPVCLVVQLVLLCPLCVVLVNCVPCVVLSSDDLLLSLLLLLLLLLLLLLPDDPPQDPLLPVLSVVLNVLSVLLVCCLQPPVLLLARPRDNVVVVVLVVVLVVQADDPPDDDDDSSVSSVSLCVVLVPDDDPRSNNSSSSSNCCLVPPVSNPDPPSNSSSVSSVSSSLSSLLVSLLRRDPVVLVVQVVVVGDPSNVSNVVCVVVVNDRPVRVVVVVVVVVVVVVVPVPDDDDPDDDDDDDDDDD